Protein AF-A0A2A5M5K2-F1 (afdb_monomer_lite)

Secondary structure (DSSP, 8-state):
-EEEEEEEEETTEEEEEEEEEEETTEEEEEEE-SS-EEEEEEEEEHHHHHHHTT----EEEEEEEEEEEEE--TTS-EEEEEEEEEEEE-HHHHHHHHTS-PPTT-EEEEEEEEEEETTEEEEEEEEEESS-EEEEEEEEEETTTTEEEEEEEEEES-GGGGHHHHTS-----EEEEEEEEEESEEEEEEEEEEETTEEEEEEEETTEEEEEEES----

Radius of gyration: 21.0 Å; chains: 1; bounding box: 51×25×60 Å

pLDDT: mean 95.44, std 4.69, range [63.09, 98.75]

Sequence (219 aa):
ADLTAKAHIIGTQIQNLNANANLADGVIKADSNGKKLDLNIDKLDLSKLFVIAGMPNYASGIVNAKVNLDNIDFNNLNGKANLEAKGILNAATLSKILNKNFPNNTSYDLNTKINFKNNIAQFDSVLNSSLADLTKLQGSFDISKMLLNSDFNLKINDFSKLGFLLDRKLKGKAEFNGKVGFDKSLNFVVNSPNLFEGKLQSTLKNNLLLADLNGVDLS

Structure (mmCIF, N/CA/C/O backbone):
data_AF-A0A2A5M5K2-F1
#
_entry.id   AF-A0A2A5M5K2-F1
#
loop_
_atom_site.group_PDB
_atom_site.id
_atom_site.type_symbol
_atom_site.label_atom_id
_atom_site.label_alt_id
_atom_site.label_comp_id
_atom_site.label_asym_id
_atom_site.label_entity_id
_atom_site.label_seq_id
_atom_site.pdbx_PDB_ins_code
_atom_site.Cartn_x
_atom_site.Cartn_y
_atom_site.Cartn_z
_atom_site.occupancy
_atom_site.B_iso_or_equiv
_atom_site.auth_seq_id
_atom_site.auth_comp_id
_atom_site.auth_asym_id
_atom_site.auth_atom_id
_atom_site.pdbx_PDB_model_num
ATOM 1 N N . ALA A 1 1 ? 1.642 -5.741 25.445 1.00 73.75 1 ALA A N 1
ATOM 2 C CA . ALA A 1 1 ? 0.553 -5.012 24.775 1.00 73.75 1 ALA A CA 1
ATOM 3 C C . ALA A 1 1 ? -0.457 -4.704 25.852 1.00 73.75 1 ALA A C 1
ATOM 5 O O . ALA A 1 1 ? -0.867 -5.634 26.538 1.00 73.75 1 ALA A O 1
ATOM 6 N N . ASP A 1 2 ? -0.793 -3.432 26.020 1.00 87.62 2 ASP A N 1
ATOM 7 C CA . ASP A 1 2 ? -1.715 -2.994 27.066 1.00 87.62 2 ASP A CA 1
ATOM 8 C C . ASP A 1 2 ? -3.011 -2.573 26.391 1.00 87.62 2 ASP A C 1
ATOM 10 O O . ASP A 1 2 ? -2.978 -1.803 25.434 1.00 87.62 2 ASP A O 1
ATOM 14 N N . LEU A 1 3 ? -4.141 -3.099 26.855 1.00 92.31 3 LEU A N 1
ATOM 15 C CA . LEU A 1 3 ? -5.460 -2.804 26.310 1.00 92.31 3 LEU A CA 1
ATOM 16 C C . LEU A 1 3 ? -6.379 -2.376 27.446 1.00 92.31 3 LEU A C 1
ATOM 18 O O . LEU A 1 3 ? -6.542 -3.085 28.436 1.00 92.31 3 LEU A O 1
ATOM 22 N N . THR A 1 4 ? -7.028 -1.236 27.263 1.00 93.88 4 THR A N 1
ATOM 23 C CA . THR A 1 4 ? -8.128 -0.781 28.108 1.00 93.88 4 THR A CA 1
ATOM 24 C C . THR A 1 4 ? -9.340 -0.553 27.223 1.00 93.88 4 THR A C 1
ATOM 26 O O . THR A 1 4 ? -9.236 0.073 26.171 1.00 93.88 4 THR A O 1
ATOM 29 N N . ALA A 1 5 ? -10.491 -1.086 27.619 1.00 94.56 5 ALA A N 1
ATOM 30 C CA . ALA A 1 5 ? -11.727 -0.910 26.875 1.00 94.56 5 ALA A CA 1
ATOM 31 C C . ALA A 1 5 ? -12.908 -0.808 27.837 1.00 94.56 5 ALA A C 1
ATOM 33 O O . ALA A 1 5 ? -13.008 -1.561 28.806 1.00 94.56 5 ALA A O 1
ATOM 34 N N . LYS A 1 6 ? -13.811 0.127 27.556 1.00 94.88 6 LYS A N 1
ATOM 35 C CA . LYS A 1 6 ? -15.114 0.256 28.201 1.00 94.88 6 LYS A CA 1
ATOM 36 C C . LYS A 1 6 ? -16.168 0.266 27.109 1.00 94.88 6 LYS A C 1
ATOM 38 O O . LYS A 1 6 ? -16.111 1.096 26.206 1.00 94.88 6 LYS A O 1
ATOM 43 N N . ALA A 1 7 ? -17.123 -0.649 27.204 1.00 93.88 7 ALA A N 1
ATOM 44 C CA . ALA A 1 7 ? -18.231 -0.738 26.270 1.00 93.88 7 ALA A CA 1
ATOM 45 C C . ALA A 1 7 ? -19.555 -0.769 27.033 1.00 93.88 7 ALA A C 1
ATOM 47 O O . ALA A 1 7 ? -19.671 -1.422 28.070 1.00 93.88 7 ALA A O 1
ATOM 48 N N . HIS A 1 8 ? -20.554 -0.072 26.501 1.00 94.31 8 HIS A N 1
ATOM 49 C CA . HIS A 1 8 ? -21.942 -0.200 26.920 1.00 94.31 8 HIS A CA 1
ATOM 50 C C . HIS A 1 8 ? -22.724 -0.839 25.776 1.00 94.31 8 HIS A C 1
ATOM 52 O O . HIS A 1 8 ? -22.722 -0.315 24.663 1.00 94.31 8 HIS A O 1
ATOM 58 N N . ILE A 1 9 ? -23.352 -1.984 26.038 1.00 91.31 9 ILE A N 1
ATOM 59 C CA . ILE A 1 9 ? -24.011 -2.816 25.027 1.00 91.31 9 ILE A CA 1
ATOM 60 C C . ILE A 1 9 ? -25.434 -3.106 25.503 1.00 91.31 9 ILE A C 1
ATOM 62 O O . ILE A 1 9 ? -25.633 -3.492 26.654 1.00 91.31 9 ILE A O 1
ATOM 66 N N . ILE A 1 10 ? -26.413 -2.925 24.616 1.00 90.88 10 ILE A N 1
ATOM 67 C CA . ILE A 1 10 ? -27.816 -3.287 24.854 1.00 90.88 10 ILE A CA 1
ATOM 68 C C . ILE A 1 10 ? -28.244 -4.242 23.741 1.00 90.88 10 ILE A C 1
ATOM 70 O O . ILE A 1 10 ? -28.222 -3.885 22.561 1.00 90.88 10 ILE A O 1
ATOM 74 N N . GLY A 1 11 ? -28.620 -5.469 24.109 1.00 89.94 11 GLY A N 1
ATOM 75 C CA . GLY A 1 11 ? -28.875 -6.534 23.138 1.00 89.94 11 GLY A CA 1
ATOM 76 C C . GLY A 1 11 ? -27.627 -6.813 22.296 1.00 89.94 11 GLY A C 1
ATOM 77 O O . GLY A 1 11 ? -26.576 -7.140 22.840 1.00 89.94 11 GLY A O 1
ATOM 78 N N . THR A 1 12 ? -27.735 -6.651 20.975 1.00 81.81 12 THR A N 1
ATOM 79 C CA . THR A 1 12 ? -26.620 -6.808 20.022 1.00 81.81 12 THR A CA 1
ATOM 80 C C . THR A 1 12 ? -25.996 -5.479 19.581 1.00 81.81 12 THR A C 1
ATOM 82 O O . THR A 1 12 ? -25.132 -5.472 18.707 1.00 81.81 12 THR A O 1
ATOM 85 N N . GLN A 1 13 ? -26.439 -4.349 20.141 1.00 84.75 13 GLN A N 1
ATOM 86 C CA . GLN A 1 13 ? -26.037 -3.010 19.708 1.00 84.75 13 GLN A CA 1
ATOM 87 C C . GLN A 1 13 ? -25.041 -2.393 20.691 1.00 84.75 13 GLN A C 1
ATOM 89 O O . GLN A 1 13 ? -25.321 -2.283 21.890 1.00 84.75 13 GLN A O 1
ATOM 94 N N . ILE A 1 14 ? -23.898 -1.938 20.175 1.00 87.62 14 ILE A N 1
ATOM 95 C CA . ILE A 1 14 ? -22.962 -1.098 20.927 1.00 87.62 14 ILE A CA 1
ATOM 96 C C . ILE A 1 14 ? -23.613 0.273 21.079 1.00 87.62 14 ILE A C 1
ATOM 98 O O . ILE A 1 14 ? -23.924 0.922 20.091 1.00 87.62 14 ILE A O 1
ATOM 102 N N . GLN A 1 15 ? -23.822 0.710 22.314 1.00 92.94 15 GLN A N 1
ATOM 103 C CA . GLN A 1 15 ? -24.298 2.058 22.615 1.00 92.94 15 GLN A CA 1
ATOM 104 C C . GLN A 1 15 ? -23.130 3.023 22.755 1.00 92.94 15 GLN A C 1
ATOM 106 O O . GLN A 1 15 ? -23.205 4.147 22.285 1.00 92.94 15 GLN A O 1
ATOM 111 N N . ASN A 1 16 ? -22.049 2.583 23.403 1.00 93.81 16 ASN A N 1
ATOM 112 C CA . ASN A 1 16 ? -20.810 3.343 23.509 1.00 93.81 16 ASN A CA 1
ATOM 113 C C . ASN A 1 16 ? -19.607 2.398 23.558 1.00 93.81 16 ASN A C 1
ATOM 115 O O . ASN A 1 16 ? -19.694 1.311 24.133 1.00 93.81 16 ASN A O 1
ATOM 119 N N . LEU A 1 17 ? -18.479 2.844 23.016 1.00 96.00 17 LEU A N 1
ATOM 120 C CA . LEU A 1 17 ? -17.174 2.202 23.117 1.00 96.00 17 LEU A CA 1
ATOM 121 C C . LEU A 1 17 ? -16.116 3.284 23.329 1.00 96.00 17 LEU A C 1
ATOM 123 O O . LEU A 1 17 ? -16.078 4.247 22.576 1.00 96.00 17 LEU A O 1
ATOM 127 N N . ASN A 1 18 ? -15.244 3.085 24.310 1.00 97.31 18 ASN A N 1
ATOM 128 C CA . ASN A 1 18 ? -13.970 3.781 24.433 1.00 97.31 18 ASN A CA 1
ATOM 129 C C . ASN A 1 18 ? -12.892 2.713 24.621 1.00 97.31 18 ASN A C 1
ATOM 131 O O . ASN A 1 18 ? -12.939 1.953 25.592 1.00 97.31 18 ASN A O 1
ATOM 135 N N . ALA A 1 19 ? -11.959 2.620 23.683 1.00 97.31 19 ALA A N 1
ATOM 136 C CA . ALA A 1 19 ? -10.871 1.657 23.720 1.00 97.31 19 ALA A CA 1
ATOM 137 C C . ALA A 1 19 ? -9.534 2.343 23.446 1.00 97.31 19 ALA A C 1
ATOM 139 O O . ALA A 1 19 ? -9.412 3.142 22.523 1.00 97.31 19 ALA A O 1
ATOM 140 N N . ASN A 1 20 ? -8.522 1.999 24.238 1.00 97.12 20 ASN A N 1
ATOM 141 C CA . ASN A 1 20 ? -7.144 2.431 24.055 1.00 97.12 20 ASN A CA 1
ATOM 142 C C . ASN A 1 20 ? -6.233 1.207 24.129 1.00 97.12 20 ASN A C 1
ATOM 144 O O . ASN A 1 20 ? -6.300 0.446 25.097 1.00 97.12 20 ASN A O 1
ATOM 148 N N . ALA A 1 21 ? -5.371 1.035 23.133 1.00 96.75 21 ALA A N 1
ATOM 149 C CA . ALA A 1 21 ? -4.417 -0.059 23.069 1.00 96.75 21 ALA A CA 1
ATOM 150 C C . ALA A 1 21 ? -3.012 0.450 22.738 1.00 96.75 21 ALA A C 1
ATOM 152 O O . ALA A 1 21 ? -2.833 1.197 21.779 1.00 96.75 21 ALA A O 1
ATOM 153 N N . ASN A 1 22 ? -2.018 -0.016 23.490 1.00 96.19 22 ASN A N 1
ATOM 154 C CA . ASN A 1 22 ? -0.609 0.083 23.129 1.00 96.19 22 ASN A CA 1
ATOM 155 C C . ASN A 1 22 ? -0.223 -1.204 22.394 1.00 96.19 22 ASN A C 1
ATOM 157 O O . ASN A 1 22 ? -0.065 -2.267 23.011 1.00 96.19 22 ASN A O 1
ATOM 161 N N . LEU A 1 23 ? -0.109 -1.118 21.070 1.00 94.00 23 LEU A N 1
ATOM 162 C CA . LEU A 1 23 ? 0.130 -2.255 20.186 1.00 94.00 23 LEU A CA 1
ATOM 163 C C . LEU A 1 23 ? 1.178 -1.890 19.139 1.00 94.00 23 LEU A C 1
ATOM 165 O O . LEU A 1 23 ? 1.088 -0.833 18.523 1.00 94.00 23 LEU A O 1
ATOM 169 N N . ALA A 1 24 ? 2.139 -2.794 18.910 1.00 94.81 24 ALA A N 1
ATOM 170 C CA . ALA A 1 24 ? 3.213 -2.585 17.936 1.00 94.81 24 ALA A CA 1
ATOM 171 C C . ALA A 1 24 ? 3.924 -1.229 18.130 1.00 94.81 24 ALA A C 1
ATOM 173 O O . ALA A 1 24 ? 4.129 -0.494 17.175 1.00 94.81 24 ALA A O 1
ATOM 174 N N . ASP A 1 25 ? 4.240 -0.886 19.383 1.00 95.38 25 ASP A N 1
ATOM 175 C CA . ASP A 1 25 ? 4.828 0.398 19.817 1.00 95.38 25 ASP A CA 1
ATOM 176 C C . ASP A 1 25 ? 4.015 1.664 19.492 1.00 95.38 25 ASP A C 1
ATOM 178 O O . ASP A 1 25 ? 4.437 2.767 19.838 1.00 95.38 25 ASP A O 1
ATOM 182 N N . GLY A 1 26 ? 2.836 1.512 18.894 1.00 97.00 26 GLY A N 1
ATOM 183 C CA . GLY A 1 26 ? 1.897 2.590 18.632 1.00 97.00 26 GLY A CA 1
ATOM 184 C C . GLY A 1 26 ? 0.752 2.629 19.633 1.00 97.00 26 GLY A C 1
ATOM 185 O O . GLY A 1 26 ? 0.522 1.697 20.410 1.00 97.00 26 GLY A O 1
ATOM 186 N N . VAL A 1 27 ? -0.005 3.720 19.564 1.00 97.94 27 VAL A N 1
ATOM 187 C CA . VAL A 1 27 ? -1.227 3.934 20.340 1.00 97.94 27 VAL A CA 1
ATOM 188 C C . VAL A 1 27 ? -2.424 3.889 19.402 1.00 97.94 27 VAL A C 1
ATOM 190 O O . VAL A 1 27 ? -2.509 4.652 18.441 1.00 97.94 27 VAL A O 1
ATOM 193 N N . ILE A 1 28 ? -3.380 3.020 19.707 1.00 97.75 28 ILE A N 1
ATOM 194 C CA . ILE A 1 28 ? -4.658 2.906 19.008 1.00 97.75 28 ILE A CA 1
ATOM 195 C C . ILE A 1 28 ? -5.746 3.400 19.954 1.00 97.75 28 ILE A C 1
ATOM 197 O O . ILE A 1 28 ? -5.883 2.873 21.056 1.00 97.75 28 ILE A O 1
ATOM 201 N N . LYS A 1 29 ? -6.526 4.392 19.530 1.00 98.19 29 LYS A N 1
ATOM 202 C CA . LYS A 1 29 ? -7.679 4.919 20.269 1.00 98.19 29 LYS A CA 1
ATOM 203 C C . LYS A 1 29 ? -8.927 4.803 19.416 1.00 98.19 29 LYS A C 1
ATOM 205 O O . LYS A 1 29 ? -8.899 5.231 18.266 1.00 98.19 29 LYS A O 1
ATOM 210 N N . ALA A 1 30 ? -9.991 4.239 19.966 1.00 97.94 30 ALA A N 1
ATOM 211 C CA . ALA A 1 30 ? -11.273 4.100 19.296 1.00 97.94 30 ALA A CA 1
ATOM 212 C C . ALA A 1 30 ? -12.404 4.578 20.209 1.00 97.94 30 ALA A C 1
ATOM 214 O O . ALA A 1 30 ? -12.545 4.089 21.331 1.00 97.94 30 ALA A O 1
ATOM 215 N N . ASP A 1 31 ? -13.226 5.484 19.695 1.00 97.69 31 ASP A N 1
ATOM 216 C CA . ASP A 1 31 ? -14.376 6.063 20.376 1.00 97.69 31 ASP A CA 1
ATOM 217 C C . ASP A 1 31 ? -15.618 5.929 19.495 1.00 97.69 31 ASP A C 1
ATOM 219 O O . ASP A 1 31 ? -15.623 6.316 18.329 1.00 97.69 31 ASP A O 1
ATOM 223 N N . SER A 1 32 ? -16.691 5.363 20.039 1.00 96.38 32 SER A N 1
ATOM 224 C CA . SER A 1 32 ? -17.958 5.196 19.329 1.00 96.38 32 SER A CA 1
ATOM 225 C C . SER A 1 32 ? -19.138 5.457 20.248 1.00 96.38 32 SER A C 1
ATOM 227 O O . SER A 1 32 ? -19.114 5.102 21.422 1.00 96.38 32 SER A O 1
ATOM 229 N N . ASN A 1 33 ? -20.200 6.020 19.677 1.00 94.88 33 ASN A N 1
ATOM 230 C CA . ASN A 1 33 ? -21.514 6.172 20.307 1.00 94.88 33 ASN A CA 1
ATOM 231 C C . ASN A 1 33 ? -22.567 5.232 19.684 1.00 94.88 33 ASN A C 1
ATOM 233 O O . ASN A 1 33 ? -23.755 5.553 19.642 1.00 94.88 33 ASN A O 1
ATOM 237 N N . GLY A 1 34 ? -22.118 4.131 19.074 1.00 92.06 34 GLY A N 1
ATOM 238 C CA . GLY A 1 34 ? -22.983 3.160 18.403 1.00 92.06 34 GLY A CA 1
ATOM 239 C C . GLY A 1 34 ? -23.425 3.536 16.990 1.00 92.06 34 GLY A C 1
ATOM 240 O O . GLY A 1 34 ? -23.876 2.673 16.246 1.00 92.06 34 GLY A O 1
ATOM 241 N N . LYS A 1 35 ? -23.279 4.804 16.588 1.00 93.88 35 LYS A N 1
ATOM 242 C CA . LYS A 1 35 ? -23.564 5.271 15.218 1.00 93.88 35 LYS A CA 1
ATOM 243 C C . LYS A 1 35 ? -22.325 5.799 14.515 1.00 93.88 35 LYS A C 1
ATOM 245 O O . LYS A 1 35 ? -22.160 5.576 13.322 1.00 93.88 35 LYS A O 1
ATOM 250 N N . LYS A 1 36 ? -21.476 6.505 15.255 1.00 96.31 36 LYS A N 1
ATOM 251 C CA . LYS A 1 36 ? -20.222 7.092 14.784 1.00 96.31 36 LYS A CA 1
ATOM 252 C C . LYS A 1 36 ? -19.028 6.315 15.309 1.00 96.31 36 LYS A C 1
ATOM 254 O O . LYS A 1 36 ? -19.145 5.645 16.335 1.00 96.31 36 LYS A O 1
ATOM 259 N N . LEU A 1 37 ? -17.891 6.433 14.636 1.00 96.94 37 LEU A N 1
ATOM 260 C CA . LEU A 1 37 ? -16.617 5.892 15.104 1.00 96.94 37 LEU A CA 1
ATOM 261 C C . LEU A 1 37 ? -15.488 6.862 14.780 1.00 96.94 37 LEU A C 1
ATOM 263 O O . LEU A 1 37 ? -15.228 7.131 13.611 1.00 96.94 37 LEU A O 1
ATOM 267 N N . ASP A 1 38 ? -14.775 7.285 15.810 1.00 98.12 38 ASP A N 1
ATOM 268 C CA . ASP A 1 38 ? -13.487 7.946 15.688 1.00 98.12 38 ASP A CA 1
ATOM 269 C C . ASP A 1 38 ? -12.394 6.937 16.044 1.00 98.12 38 ASP A C 1
ATOM 271 O O . ASP A 1 38 ? -12.380 6.371 17.135 1.00 98.12 38 ASP A O 1
ATOM 275 N N . LEU A 1 39 ? -11.484 6.680 15.109 1.00 98.19 39 LEU A N 1
ATOM 276 C CA . LEU A 1 39 ? -10.329 5.805 15.294 1.00 98.19 39 LEU A CA 1
ATOM 277 C C . LEU A 1 39 ? -9.062 6.597 14.989 1.00 98.19 39 LEU A C 1
ATOM 279 O O . LEU A 1 39 ? -8.930 7.195 13.921 1.00 98.19 39 LEU A O 1
ATOM 283 N N . ASN A 1 40 ? -8.109 6.562 15.910 1.00 98.62 40 ASN A N 1
ATOM 284 C CA . ASN A 1 40 ? -6.798 7.167 15.755 1.00 98.62 40 ASN A CA 1
ATOM 285 C C . ASN A 1 40 ? -5.711 6.129 16.031 1.00 98.62 40 ASN A C 1
ATOM 287 O O . ASN A 1 40 ? -5.651 5.566 17.121 1.00 98.62 40 ASN A O 1
ATOM 291 N N . ILE A 1 41 ? -4.838 5.918 15.055 1.00 98.31 41 ILE A N 1
ATOM 292 C CA . ILE A 1 41 ? -3.625 5.113 15.158 1.00 98.31 41 ILE A CA 1
ATOM 293 C C . ILE A 1 41 ? -2.453 6.085 15.076 1.00 98.31 41 ILE A C 1
ATOM 295 O O . ILE A 1 41 ? -2.289 6.759 14.060 1.00 98.31 41 ILE A O 1
ATOM 299 N N . ASP A 1 42 ? -1.666 6.161 16.144 1.00 98.31 42 ASP A N 1
ATOM 300 C CA . ASP A 1 42 ? -0.482 7.012 16.240 1.00 98.31 42 ASP A CA 1
ATOM 301 C C . ASP A 1 42 ? 0.766 6.146 16.421 1.00 98.31 42 ASP A C 1
ATOM 303 O O . ASP A 1 42 ? 0.856 5.342 17.351 1.00 98.31 42 ASP A O 1
ATOM 307 N N . LYS A 1 43 ? 1.729 6.332 15.520 1.00 97.81 43 LYS A N 1
ATOM 308 C CA . LYS A 1 43 ? 3.076 5.754 15.540 1.00 97.81 43 LYS A CA 1
ATOM 309 C C . LYS A 1 43 ? 3.156 4.229 15.619 1.00 97.81 43 LYS A C 1
ATOM 311 O O . LYS A 1 43 ? 4.008 3.684 16.313 1.00 97.81 43 LYS A O 1
ATOM 316 N N . LEU A 1 44 ? 2.300 3.528 14.888 1.00 97.69 44 LEU A N 1
ATOM 317 C CA . LEU A 1 44 ? 2.325 2.069 14.860 1.00 97.69 44 LEU A CA 1
ATOM 318 C C . LEU A 1 44 ? 3.516 1.554 14.031 1.00 97.69 44 LEU A C 1
ATOM 320 O O . LEU A 1 44 ? 3.687 1.956 12.880 1.00 97.69 44 LEU A O 1
ATOM 324 N N . ASP A 1 45 ? 4.337 0.665 14.599 1.00 98.00 45 ASP A N 1
ATOM 325 C CA . ASP A 1 45 ? 5.475 0.034 13.914 1.00 98.00 45 ASP A CA 1
ATOM 326 C C . ASP A 1 45 ? 4.985 -1.074 12.974 1.00 98.00 45 ASP A C 1
ATOM 328 O O . ASP A 1 45 ? 4.516 -2.138 13.399 1.00 98.00 45 ASP A O 1
ATOM 332 N N . LEU A 1 46 ? 5.127 -0.835 11.671 1.00 97.56 46 LEU A N 1
ATOM 333 C CA . LEU A 1 46 ? 4.685 -1.756 10.626 1.00 97.56 46 LEU A CA 1
ATOM 334 C C . LEU A 1 46 ? 5.384 -3.123 10.705 1.00 97.56 46 LEU A C 1
ATOM 336 O O . LEU A 1 46 ? 4.765 -4.155 10.443 1.00 97.56 46 LEU A O 1
ATOM 340 N N . SER A 1 47 ? 6.649 -3.154 11.122 1.00 97.00 47 SER A N 1
ATOM 341 C CA . SER A 1 47 ? 7.420 -4.395 11.264 1.00 97.00 47 SER A CA 1
ATOM 342 C C . SER A 1 47 ? 6.790 -5.295 12.321 1.00 97.00 47 SER A C 1
ATOM 344 O O . SER A 1 47 ? 6.648 -6.502 12.123 1.00 97.00 47 SER A O 1
ATOM 346 N N . LYS A 1 48 ? 6.388 -4.699 13.450 1.00 96.44 48 LYS A N 1
ATOM 347 C CA . LYS A 1 48 ? 5.715 -5.401 14.549 1.00 96.44 48 LYS A CA 1
ATOM 348 C C . LYS A 1 48 ? 4.297 -5.805 14.165 1.00 96.44 48 LYS A C 1
ATOM 350 O O . LYS A 1 48 ? 3.860 -6.886 14.555 1.00 96.44 48 LYS A O 1
ATOM 355 N N . LEU A 1 49 ? 3.607 -4.994 13.361 1.00 94.50 49 LEU A N 1
ATOM 356 C CA . LEU A 1 49 ? 2.292 -5.346 12.826 1.00 94.50 49 LEU A CA 1
ATOM 357 C C . LEU A 1 49 ? 2.340 -6.624 11.987 1.00 94.50 49 LEU A C 1
ATOM 359 O O . LEU A 1 49 ? 1.490 -7.491 12.172 1.00 94.50 49 LEU A O 1
ATOM 363 N N . PHE A 1 50 ? 3.348 -6.779 11.121 1.00 96.25 50 PHE A N 1
ATOM 364 C CA . PHE A 1 50 ? 3.519 -8.013 10.350 1.00 96.25 50 PHE A CA 1
ATOM 365 C C . PHE A 1 50 ? 3.718 -9.233 11.252 1.00 96.25 50 PHE A C 1
ATOM 367 O O . PHE A 1 50 ? 3.088 -10.262 11.019 1.00 96.25 50 PHE A O 1
ATOM 374 N N . VAL A 1 51 ? 4.514 -9.108 12.321 1.00 95.12 51 VAL A N 1
ATOM 375 C CA . VAL A 1 51 ? 4.702 -10.189 13.306 1.00 95.12 51 VAL A CA 1
ATOM 376 C C . VAL A 1 51 ? 3.377 -10.566 13.972 1.00 95.12 51 VAL A C 1
ATOM 378 O O . VAL A 1 51 ? 3.058 -11.748 14.061 1.00 95.12 51 VAL A O 1
ATOM 381 N N . ILE A 1 52 ? 2.581 -9.578 14.391 1.00 93.94 52 ILE A N 1
ATOM 382 C CA . ILE A 1 52 ? 1.261 -9.805 15.003 1.00 93.94 52 ILE A CA 1
ATOM 383 C C . ILE A 1 52 ? 0.303 -10.485 14.016 1.00 93.94 52 ILE A C 1
ATOM 385 O O . ILE A 1 52 ? -0.436 -11.385 14.403 1.00 93.94 52 ILE A O 1
ATOM 389 N N . ALA A 1 53 ? 0.331 -10.081 12.745 1.00 95.12 53 ALA A N 1
ATOM 390 C CA . ALA A 1 53 ? -0.501 -10.653 11.691 1.00 95.12 53 ALA A CA 1
ATOM 391 C C . ALA A 1 53 ? -0.021 -12.035 11.203 1.00 95.12 53 ALA A C 1
ATOM 393 O O . ALA A 1 53 ? -0.667 -12.631 10.344 1.00 95.12 53 ALA A O 1
ATOM 394 N N . GLY A 1 54 ? 1.116 -12.541 11.701 1.00 96.00 54 GLY A N 1
ATOM 395 C CA . GLY A 1 54 ? 1.722 -13.783 11.213 1.00 96.00 54 GLY A CA 1
ATOM 396 C C . GLY A 1 54 ? 2.212 -13.687 9.764 1.00 96.00 54 GLY A C 1
ATOM 397 O O . GLY A 1 54 ? 2.289 -14.695 9.064 1.00 96.00 54 GLY A O 1
ATOM 398 N N . MET A 1 55 ? 2.515 -12.477 9.294 1.00 94.94 55 MET A N 1
ATOM 399 C CA . MET A 1 55 ? 2.943 -12.198 7.927 1.00 94.94 55 MET A CA 1
ATOM 400 C C . MET A 1 55 ? 4.467 -12.038 7.855 1.00 94.94 55 MET A C 1
ATOM 402 O O . MET A 1 55 ? 5.090 -11.559 8.808 1.00 94.94 55 MET A O 1
ATOM 406 N N . PRO A 1 56 ? 5.100 -12.381 6.717 1.00 95.75 56 PRO A N 1
ATOM 407 C CA . PRO A 1 56 ? 6.477 -11.987 6.461 1.00 95.75 56 PRO A CA 1
ATOM 408 C C . PRO A 1 56 ? 6.645 -10.475 6.617 1.00 95.75 56 PRO A C 1
ATOM 410 O O . PRO A 1 56 ? 5.802 -9.693 6.184 1.00 95.75 56 PRO A O 1
ATOM 413 N N . ASN A 1 57 ? 7.759 -10.053 7.209 1.00 96.38 57 ASN A N 1
ATOM 414 C CA . ASN A 1 57 ? 8.070 -8.635 7.322 1.00 96.38 57 ASN A CA 1
ATOM 415 C C . ASN A 1 57 ? 8.455 -8.090 5.937 1.00 96.38 57 ASN A C 1
ATOM 417 O O . ASN A 1 57 ? 9.598 -8.258 5.506 1.00 96.38 57 ASN A O 1
ATOM 421 N N . TYR A 1 58 ? 7.497 -7.479 5.236 1.00 96.69 58 TYR A N 1
ATOM 422 C CA . TYR A 1 58 ? 7.695 -6.893 3.905 1.00 96.69 58 TYR A CA 1
ATOM 423 C C . TYR A 1 58 ? 8.321 -5.499 3.952 1.00 96.69 58 TYR A C 1
ATOM 425 O O . TYR A 1 58 ? 8.965 -5.079 2.991 1.00 96.69 58 TYR A O 1
ATOM 433 N N . ALA A 1 59 ? 8.127 -4.779 5.052 1.00 97.69 59 ALA A N 1
ATOM 434 C CA . ALA A 1 59 ? 8.555 -3.403 5.226 1.00 97.69 59 ALA A CA 1
ATOM 435 C C . ALA A 1 59 ? 8.616 -3.044 6.714 1.00 97.69 59 ALA A C 1
ATOM 437 O O . ALA A 1 59 ? 7.831 -3.536 7.521 1.00 97.69 59 ALA A O 1
ATOM 438 N N . SER A 1 60 ? 9.519 -2.138 7.058 1.00 98.00 60 SER A N 1
ATOM 439 C CA . SER A 1 60 ? 9.534 -1.450 8.343 1.00 98.00 60 SER A CA 1
ATOM 440 C C . SER A 1 60 ? 9.094 -0.009 8.158 1.00 98.00 60 SER A C 1
ATOM 442 O O . SER A 1 60 ? 9.217 0.543 7.065 1.00 98.00 60 SER A O 1
ATOM 444 N N . GLY A 1 61 ? 8.600 0.617 9.221 1.00 98.06 61 GLY A N 1
ATOM 445 C CA . GLY A 1 61 ? 8.170 2.005 9.158 1.00 98.06 61 GLY A CA 1
ATOM 446 C C . GLY A 1 61 ? 7.142 2.360 10.213 1.00 98.06 61 GLY A C 1
ATOM 447 O O . GLY A 1 61 ? 6.720 1.519 11.004 1.00 98.06 61 GLY A O 1
ATOM 448 N N . ILE A 1 62 ? 6.740 3.623 10.185 1.00 98.56 62 ILE A N 1
ATOM 449 C CA . ILE A 1 62 ? 5.713 4.175 11.059 1.00 98.56 62 ILE A CA 1
ATOM 450 C C . ILE A 1 62 ? 4.424 4.323 10.257 1.00 98.56 62 ILE A C 1
ATOM 452 O O . ILE A 1 62 ? 4.450 4.853 9.144 1.00 98.56 62 ILE A O 1
ATOM 456 N N . VAL A 1 63 ? 3.313 3.875 10.837 1.00 98.38 63 VAL A N 1
ATOM 457 C CA . VAL A 1 63 ? 1.958 4.026 10.303 1.00 98.38 63 VAL A CA 1
ATOM 458 C C . VAL A 1 63 ? 1.144 4.924 11.226 1.00 98.38 63 VAL A C 1
ATOM 460 O O . VAL A 1 63 ? 1.055 4.676 12.430 1.00 98.38 63 VAL A O 1
ATOM 463 N N . ASN A 1 64 ? 0.510 5.935 10.640 1.00 98.69 64 ASN A N 1
ATOM 464 C CA . ASN A 1 64 ? -0.505 6.755 11.286 1.00 98.69 64 ASN A CA 1
ATOM 465 C C . ASN A 1 64 ? -1.810 6.635 10.504 1.00 98.69 64 ASN A C 1
ATOM 467 O O . ASN A 1 64 ? -1.809 6.613 9.273 1.00 98.69 64 ASN A O 1
ATOM 471 N N . ALA A 1 65 ? -2.935 6.585 11.203 1.00 98.56 65 ALA A N 1
ATOM 472 C CA . ALA A 1 65 ? -4.238 6.600 10.559 1.00 98.56 65 ALA A CA 1
ATOM 473 C C . ALA A 1 65 ? -5.250 7.354 11.408 1.00 98.56 65 ALA A C 1
ATOM 475 O O . ALA A 1 65 ? -5.259 7.248 12.633 1.00 98.56 65 ALA A O 1
ATOM 476 N N . LYS A 1 66 ? -6.150 8.075 10.748 1.00 98.69 66 LYS A N 1
ATOM 477 C CA . LYS A 1 66 ? -7.293 8.707 11.399 1.00 98.69 66 LYS A CA 1
ATOM 478 C C . LYS A 1 66 ? -8.546 8.405 10.605 1.00 98.69 66 LYS A C 1
ATOM 480 O O . LYS A 1 66 ? -8.614 8.749 9.430 1.00 98.69 66 LYS A O 1
ATOM 485 N N . VAL A 1 67 ? -9.540 7.808 11.244 1.00 98.31 67 VAL A N 1
ATOM 486 C CA . VAL A 1 67 ? -10.849 7.499 10.665 1.00 98.31 67 VAL A CA 1
ATOM 487 C C . VAL A 1 67 ? -11.912 8.204 11.494 1.00 98.31 67 VAL A C 1
ATOM 489 O O . VAL A 1 67 ? -11.855 8.168 12.716 1.00 98.31 67 VAL A O 1
ATOM 492 N N . ASN A 1 68 ? -12.857 8.858 10.829 1.00 98.25 68 ASN A N 1
ATOM 493 C CA . ASN A 1 68 ? -14.008 9.510 11.450 1.00 98.25 68 ASN A CA 1
ATOM 494 C C . ASN A 1 68 ? -15.221 9.075 10.622 1.00 98.25 68 ASN A C 1
ATOM 496 O O . ASN A 1 68 ? -15.412 9.544 9.496 1.00 98.25 68 ASN A O 1
ATOM 500 N N . LEU A 1 69 ? -15.977 8.107 11.127 1.00 97.38 69 LEU A N 1
ATOM 501 C CA . LEU A 1 69 ? -17.194 7.598 10.508 1.00 97.38 69 LEU A CA 1
ATOM 502 C C . LEU A 1 69 ? -18.399 8.302 11.119 1.00 97.38 69 LEU A C 1
ATOM 504 O O . LEU A 1 69 ? -18.621 8.238 12.325 1.00 97.38 69 LEU A O 1
ATOM 508 N N . ASP A 1 70 ? -19.199 8.939 10.271 1.00 95.88 70 ASP A N 1
ATOM 509 C CA . ASP A 1 70 ? -20.471 9.553 10.654 1.00 95.88 70 ASP A CA 1
ATOM 510 C C . ASP A 1 70 ? -21.608 8.532 10.742 1.00 95.88 70 ASP A C 1
ATOM 512 O O . ASP A 1 70 ? -22.610 8.778 11.417 1.00 95.88 70 ASP A O 1
ATOM 516 N N . ASN A 1 71 ? -21.451 7.400 10.056 1.00 92.56 71 ASN A N 1
ATOM 517 C CA . ASN A 1 71 ? -22.338 6.252 10.137 1.00 92.56 71 ASN A CA 1
ATOM 518 C C . ASN A 1 71 ? -21.526 4.965 9.947 1.00 92.56 71 ASN A C 1
ATOM 520 O O . ASN A 1 71 ? -20.878 4.820 8.912 1.00 92.56 71 ASN A O 1
ATOM 524 N N . ILE A 1 72 ? -21.577 4.056 10.924 1.00 89.94 72 ILE A N 1
ATOM 525 C CA . ILE A 1 72 ? -20.902 2.746 10.910 1.00 89.94 72 ILE A CA 1
ATOM 526 C C . ILE A 1 72 ? -21.771 1.603 10.365 1.00 89.94 72 ILE A C 1
ATOM 528 O O . ILE A 1 72 ? -21.306 0.467 10.305 1.00 89.94 72 ILE A O 1
ATOM 532 N N . ASP A 1 73 ? -23.023 1.874 9.984 1.00 89.50 73 ASP A N 1
ATOM 533 C CA . ASP A 1 73 ? -23.865 0.896 9.293 1.00 89.50 73 ASP A CA 1
ATOM 534 C C . ASP A 1 73 ? -23.202 0.497 7.970 1.00 89.50 73 ASP A C 1
ATOM 536 O O . ASP A 1 73 ? -23.052 1.322 7.073 1.00 89.50 73 ASP A O 1
ATOM 540 N N . PHE A 1 74 ? -22.831 -0.775 7.832 1.00 78.50 74 PHE A N 1
ATOM 541 C CA . PHE A 1 74 ? -22.183 -1.310 6.632 1.00 78.50 74 PHE A CA 1
ATOM 542 C C . PHE A 1 74 ? -23.049 -1.234 5.366 1.00 78.50 74 PHE A C 1
ATOM 544 O O . PHE A 1 74 ? -22.518 -1.408 4.272 1.00 78.50 74 PHE A O 1
ATOM 551 N N . ASN A 1 75 ? -24.356 -0.973 5.493 1.00 86.31 75 ASN A N 1
ATOM 552 C CA . ASN A 1 75 ? -25.240 -0.699 4.359 1.00 86.31 75 ASN A CA 1
ATOM 553 C C . ASN A 1 75 ? -25.296 0.788 3.987 1.00 86.31 75 ASN A C 1
ATOM 555 O O . ASN A 1 75 ? -25.771 1.117 2.899 1.00 86.31 75 ASN A O 1
ATOM 559 N N . ASN A 1 76 ? -24.823 1.682 4.853 1.00 90.38 76 ASN A N 1
ATOM 560 C CA . ASN A 1 76 ? -24.808 3.121 4.622 1.00 90.38 76 ASN A CA 1
ATOM 561 C C . ASN A 1 76 ? -23.583 3.788 5.277 1.00 90.38 76 ASN A C 1
ATOM 563 O O . ASN A 1 76 ? -23.699 4.787 5.997 1.00 90.38 76 ASN A O 1
ATOM 567 N N . LEU A 1 77 ? -22.405 3.216 5.032 1.00 93.56 77 LEU A N 1
ATOM 568 C CA . LEU A 1 77 ? -21.141 3.643 5.614 1.00 93.56 77 LEU A CA 1
ATOM 569 C C . LEU A 1 77 ? -20.785 5.027 5.073 1.00 93.56 77 LEU A C 1
ATOM 571 O O . LEU A 1 77 ? -20.700 5.227 3.856 1.00 93.56 77 LEU A O 1
ATOM 575 N N . ASN A 1 78 ? -20.572 5.977 5.980 1.00 96.88 78 ASN A N 1
ATOM 576 C CA . ASN A 1 78 ? -20.249 7.360 5.647 1.00 96.88 78 ASN A CA 1
ATOM 577 C C . ASN A 1 78 ? -19.156 7.894 6.573 1.00 96.88 78 ASN A C 1
ATOM 579 O O . ASN A 1 78 ? -19.152 7.598 7.768 1.00 96.88 78 ASN A O 1
ATOM 583 N N . GLY A 1 79 ? -18.250 8.709 6.037 1.00 97.75 79 GLY A N 1
ATOM 584 C CA . GLY A 1 79 ? -17.173 9.313 6.818 1.00 97.75 79 GLY A CA 1
ATOM 585 C C . GLY A 1 79 ? -15.898 9.534 6.023 1.00 97.75 79 GLY A C 1
ATOM 586 O O . GLY A 1 79 ? -15.895 9.515 4.795 1.00 97.75 79 GLY A O 1
ATOM 587 N N . LYS A 1 80 ? -14.790 9.743 6.730 1.00 98.44 80 LYS A N 1
ATOM 588 C CA . LYS A 1 80 ? -13.478 10.019 6.136 1.00 98.44 80 LYS A CA 1
ATOM 589 C C . LYS A 1 80 ? -12.381 9.245 6.845 1.00 98.44 80 LYS A C 1
ATOM 591 O O . LYS A 1 80 ? -12.425 9.082 8.062 1.00 98.44 80 LYS A O 1
ATOM 596 N N . ALA A 1 81 ? -11.366 8.837 6.097 1.00 98.44 81 ALA A N 1
ATOM 597 C CA . ALA A 1 81 ? -10.138 8.282 6.638 1.00 98.44 81 ALA A CA 1
ATOM 598 C C . ALA A 1 81 ? -8.913 8.908 5.976 1.00 98.44 81 ALA A C 1
ATOM 600 O O . ALA A 1 81 ? -8.939 9.227 4.792 1.00 98.44 81 ALA A O 1
ATOM 601 N N . ASN A 1 82 ? -7.833 9.032 6.736 1.00 98.56 82 ASN A N 1
ATOM 602 C CA . ASN A 1 82 ? -6.499 9.302 6.225 1.00 98.56 82 ASN A CA 1
ATOM 603 C C . ASN A 1 82 ? -5.553 8.219 6.746 1.00 98.56 82 ASN A C 1
ATOM 605 O O . ASN A 1 82 ? -5.683 7.790 7.895 1.00 98.56 82 ASN A O 1
ATOM 609 N N . LEU A 1 83 ? -4.616 7.801 5.906 1.00 98.50 83 LEU A N 1
ATOM 610 C CA . LEU A 1 83 ? -3.570 6.836 6.214 1.00 98.50 83 LEU A CA 1
ATOM 611 C C . LEU A 1 83 ? -2.241 7.397 5.720 1.00 98.50 83 LEU A C 1
ATOM 613 O O . LEU A 1 83 ? -2.130 7.821 4.571 1.00 98.50 83 LEU A O 1
ATOM 617 N N . GLU A 1 84 ? -1.239 7.343 6.579 1.00 98.69 84 GLU A N 1
ATOM 618 C CA . GLU A 1 84 ? 0.132 7.714 6.267 1.00 98.69 84 GLU A CA 1
ATOM 619 C C . GLU A 1 84 ? 1.043 6.568 6.697 1.00 98.69 84 GLU A C 1
ATOM 621 O O . GLU A 1 84 ? 0.910 6.038 7.802 1.00 98.69 84 GLU A O 1
ATOM 626 N N . ALA A 1 85 ? 1.968 6.166 5.832 1.00 98.50 85 ALA A N 1
ATOM 627 C CA . ALA A 1 85 ? 2.951 5.146 6.161 1.00 98.50 85 ALA A CA 1
ATOM 628 C C . ALA A 1 85 ? 4.298 5.486 5.534 1.00 98.50 85 ALA A C 1
ATOM 630 O O . ALA A 1 85 ? 4.398 5.664 4.322 1.00 98.50 85 ALA A O 1
ATOM 631 N N . LYS A 1 86 ? 5.352 5.523 6.347 1.00 98.69 86 LYS A N 1
ATOM 632 C CA . LYS A 1 86 ? 6.696 5.879 5.888 1.00 98.69 86 LYS A CA 1
ATOM 633 C C . LYS A 1 86 ? 7.737 4.938 6.453 1.00 98.69 86 LYS A C 1
ATOM 635 O O . LYS A 1 86 ? 7.751 4.681 7.658 1.00 98.69 86 LYS A O 1
ATOM 640 N N . GLY A 1 87 ? 8.642 4.472 5.600 1.00 98.56 87 GLY A N 1
ATOM 641 C CA . GLY A 1 87 ? 9.691 3.566 6.037 1.00 98.56 87 GLY A CA 1
ATOM 642 C C . GLY A 1 87 ? 10.520 2.971 4.909 1.00 98.56 87 GLY A C 1
ATOM 643 O O . GLY A 1 87 ? 10.802 3.641 3.914 1.00 98.56 87 GLY A O 1
ATOM 644 N N . ILE A 1 88 ? 10.963 1.728 5.101 1.00 98.56 88 ILE A N 1
ATOM 645 C CA . ILE A 1 88 ? 11.895 1.019 4.219 1.00 98.56 88 ILE A CA 1
ATOM 646 C C . ILE A 1 88 ? 11.354 -0.379 3.916 1.00 98.56 88 ILE A C 1
ATOM 648 O O . ILE A 1 88 ? 10.882 -1.093 4.797 1.00 98.56 88 ILE A O 1
ATOM 652 N N . LEU A 1 89 ? 11.451 -0.794 2.659 1.00 98.25 89 LEU A N 1
ATOM 653 C CA . LEU A 1 89 ? 11.109 -2.144 2.233 1.00 98.25 89 LEU A CA 1
ATOM 654 C C . LEU A 1 89 ? 12.161 -3.161 2.701 1.00 98.25 89 LEU A C 1
ATOM 656 O O . LEU A 1 89 ? 13.367 -2.914 2.652 1.00 98.25 89 LEU A O 1
ATOM 660 N N . ASN A 1 90 ? 11.709 -4.340 3.123 1.00 98.00 90 ASN A N 1
ATOM 661 C CA . ASN A 1 90 ? 12.585 -5.397 3.608 1.00 98.00 90 ASN A CA 1
ATOM 662 C C . ASN A 1 90 ? 13.218 -6.155 2.434 1.00 98.00 90 ASN A C 1
ATOM 664 O O . ASN A 1 90 ? 12.622 -7.071 1.861 1.00 98.00 90 ASN A O 1
ATOM 668 N N . ALA A 1 91 ? 14.455 -5.793 2.104 1.00 98.00 91 ALA A N 1
ATOM 669 C CA . ALA A 1 91 ? 15.176 -6.377 0.982 1.00 98.00 91 ALA A CA 1
ATOM 670 C C . ALA A 1 91 ? 15.361 -7.895 1.096 1.00 98.00 91 ALA A C 1
ATOM 672 O O . ALA A 1 91 ? 15.209 -8.592 0.097 1.00 98.00 91 ALA A O 1
ATOM 673 N N . ALA A 1 92 ? 15.632 -8.439 2.285 1.00 97.81 92 ALA A N 1
ATOM 674 C CA . ALA A 1 92 ? 15.827 -9.879 2.459 1.00 97.81 92 ALA A CA 1
ATOM 675 C C . ALA A 1 92 ? 14.534 -10.668 2.189 1.00 97.81 92 ALA A C 1
ATOM 677 O O . ALA A 1 92 ? 14.557 -11.675 1.478 1.00 97.81 92 ALA A O 1
ATOM 678 N N . THR A 1 93 ? 13.402 -10.198 2.720 1.00 97.50 93 THR A N 1
ATOM 679 C CA . THR A 1 93 ? 12.086 -10.806 2.481 1.00 97.50 93 THR A CA 1
ATOM 680 C C . THR A 1 93 ? 11.695 -10.698 1.009 1.00 97.50 93 THR A C 1
ATOM 682 O O . THR A 1 93 ? 11.329 -11.699 0.393 1.00 97.50 93 THR A O 1
ATOM 685 N N . LEU A 1 94 ? 11.821 -9.508 0.416 1.00 97.31 94 LEU A N 1
ATOM 686 C CA . LEU A 1 94 ? 11.438 -9.273 -0.977 1.00 97.31 94 LEU A CA 1
ATOM 687 C C . LEU A 1 94 ? 12.357 -9.991 -1.968 1.00 97.31 94 LEU A C 1
ATOM 689 O O . LEU A 1 94 ? 11.875 -10.468 -2.992 1.00 97.31 94 LEU A O 1
ATOM 693 N N . SER A 1 95 ? 13.641 -10.158 -1.644 1.00 97.44 95 SER A N 1
ATOM 694 C CA . SER A 1 95 ? 14.572 -10.920 -2.481 1.00 97.44 95 SER A CA 1
ATOM 695 C C . SER A 1 95 ? 14.160 -12.384 -2.616 1.00 97.44 95 SER A C 1
ATOM 697 O O . SER A 1 95 ? 14.193 -12.938 -3.712 1.00 97.44 95 SER A O 1
ATOM 699 N N . LYS A 1 96 ? 13.708 -13.002 -1.514 1.00 96.88 96 LYS A N 1
ATOM 700 C CA . LYS A 1 96 ? 13.204 -14.385 -1.515 1.00 96.88 96 LYS A CA 1
ATOM 701 C C . LYS A 1 96 ? 11.933 -14.529 -2.349 1.00 96.88 96 LYS A C 1
ATOM 703 O O . LYS A 1 96 ? 11.804 -15.496 -3.087 1.00 96.88 96 LYS A O 1
ATOM 708 N N . ILE A 1 97 ? 11.013 -13.570 -2.237 1.00 95.50 97 ILE A N 1
ATOM 709 C CA . ILE A 1 97 ? 9.721 -13.601 -2.942 1.00 95.50 97 ILE A CA 1
ATOM 710 C C . ILE A 1 97 ? 9.906 -13.397 -4.442 1.00 95.50 97 ILE A C 1
ATOM 712 O O . ILE A 1 97 ? 9.299 -14.100 -5.242 1.00 95.50 97 ILE A O 1
ATOM 716 N N . LEU A 1 98 ? 10.746 -12.436 -4.822 1.00 94.94 98 LEU A N 1
ATOM 717 C CA . LEU A 1 98 ? 10.992 -12.107 -6.224 1.00 94.94 98 LEU A CA 1
ATOM 718 C C . LEU A 1 98 ? 12.005 -13.047 -6.879 1.00 94.94 98 LEU A C 1
ATOM 720 O O . LEU A 1 98 ? 12.140 -13.019 -8.098 1.00 94.94 98 LEU A O 1
ATOM 724 N N . ASN A 1 99 ? 12.724 -13.848 -6.087 1.00 95.88 99 ASN A N 1
ATOM 725 C CA . ASN A 1 99 ? 13.897 -14.598 -6.527 1.00 95.88 99 ASN A CA 1
ATOM 726 C C . ASN A 1 99 ? 14.909 -13.689 -7.262 1.00 95.88 99 ASN A C 1
ATOM 728 O O . ASN A 1 99 ? 15.393 -14.010 -8.348 1.00 95.88 99 ASN A O 1
ATOM 732 N N . LYS A 1 100 ? 15.166 -12.507 -6.685 1.00 95.62 100 LYS A N 1
ATOM 733 C CA . LYS A 1 100 ? 16.046 -11.445 -7.210 1.00 95.62 100 LYS A CA 1
ATOM 734 C C . LYS A 1 100 ? 16.784 -10.750 -6.072 1.00 95.62 100 LYS A C 1
ATOM 736 O O . LYS A 1 100 ? 16.321 -10.773 -4.941 1.00 95.62 100 LYS A O 1
ATOM 741 N N . ASN A 1 101 ? 17.889 -10.069 -6.371 1.00 94.44 101 ASN A N 1
ATOM 742 C CA . ASN A 1 101 ? 18.622 -9.270 -5.382 1.00 94.44 101 ASN A CA 1
ATOM 743 C C . ASN A 1 101 ? 17.938 -7.911 -5.167 1.00 94.44 101 ASN A C 1
ATOM 745 O O . ASN A 1 101 ? 18.311 -6.917 -5.789 1.00 94.44 101 ASN A O 1
ATOM 749 N N . PHE A 1 102 ? 16.915 -7.868 -4.313 1.00 96.81 102 PHE A N 1
ATOM 750 C CA . PHE A 1 102 ? 16.172 -6.640 -4.039 1.00 96.81 102 PHE A CA 1
ATOM 751 C C . PHE A 1 102 ? 17.077 -5.576 -3.384 1.00 96.81 102 PHE A C 1
ATOM 753 O O . PHE A 1 102 ? 17.829 -5.900 -2.461 1.00 96.81 102 PHE A O 1
ATOM 760 N N . PRO A 1 103 ? 17.014 -4.304 -3.816 1.00 96.38 103 PRO A N 1
ATOM 761 C CA . PRO A 1 103 ? 17.894 -3.260 -3.307 1.00 96.38 103 PRO A CA 1
ATOM 762 C C . PRO A 1 103 ? 17.625 -2.922 -1.834 1.00 96.38 103 PRO A C 1
ATOM 764 O O . PRO A 1 103 ? 16.491 -2.668 -1.415 1.00 96.38 103 PRO A O 1
ATOM 767 N N . ASN A 1 104 ? 18.705 -2.857 -1.053 1.00 97.19 104 ASN A N 1
ATOM 768 C CA . ASN A 1 104 ? 18.674 -2.374 0.327 1.00 97.19 104 ASN A CA 1
ATOM 769 C C . ASN A 1 104 ? 18.277 -0.894 0.397 1.00 97.19 104 ASN A C 1
ATOM 771 O O . ASN A 1 104 ? 18.487 -0.138 -0.549 1.00 97.19 104 ASN A O 1
ATOM 775 N N . ASN A 1 105 ? 17.762 -0.474 1.556 1.00 96.62 105 ASN A N 1
ATOM 776 C CA . ASN A 1 105 ? 17.397 0.918 1.847 1.00 96.62 105 ASN A CA 1
ATOM 777 C C . ASN A 1 105 ? 16.365 1.514 0.872 1.00 96.62 105 ASN A C 1
ATOM 779 O O . ASN A 1 105 ? 16.306 2.730 0.694 1.00 96.62 105 ASN A O 1
ATOM 783 N N . THR A 1 106 ? 15.532 0.666 0.261 1.00 98.12 106 THR A N 1
ATOM 784 C CA . THR A 1 106 ? 14.437 1.121 -0.597 1.00 98.12 106 THR A CA 1
ATOM 785 C C . THR A 1 106 ? 13.364 1.795 0.253 1.00 98.12 106 THR A C 1
ATOM 787 O O . THR A 1 106 ? 12.573 1.119 0.909 1.00 98.12 106 THR A O 1
ATOM 790 N N . SER A 1 107 ? 13.342 3.126 0.264 1.00 98.50 107 SER A N 1
ATOM 791 C CA . SER A 1 107 ? 12.379 3.904 1.045 1.00 98.50 107 SER A CA 1
ATOM 792 C C . SER A 1 107 ? 11.015 4.015 0.364 1.00 98.50 107 SER A C 1
ATOM 794 O O . SER A 1 107 ? 10.911 3.936 -0.868 1.00 98.50 107 SER A O 1
ATOM 796 N N . TYR A 1 108 ? 9.982 4.239 1.173 1.00 98.69 108 TYR A N 1
ATOM 797 C CA . TYR A 1 108 ? 8.633 4.568 0.729 1.00 98.69 108 TYR A CA 1
ATOM 798 C C . TYR A 1 108 ? 7.972 5.606 1.654 1.00 98.69 108 TYR A C 1
ATOM 800 O O . TYR A 1 108 ? 8.276 5.676 2.848 1.00 98.69 108 TYR A O 1
ATOM 808 N N . ASP A 1 109 ? 7.064 6.399 1.091 1.00 98.75 109 ASP A N 1
ATOM 809 C CA . ASP A 1 109 ? 6.229 7.390 1.775 1.00 98.75 109 ASP A CA 1
ATOM 810 C C . ASP A 1 109 ? 4.837 7.380 1.122 1.00 98.75 109 ASP A C 1
ATOM 812 O O . ASP A 1 109 ? 4.656 7.861 -0.001 1.00 98.75 109 ASP A O 1
ATOM 816 N N . LEU A 1 110 ? 3.884 6.732 1.791 1.00 98.75 110 LEU A N 1
ATOM 817 C CA . LEU A 1 110 ? 2.502 6.547 1.364 1.00 98.75 110 LEU A CA 1
ATOM 818 C C . LEU A 1 110 ? 1.607 7.543 2.091 1.00 98.75 110 LEU A C 1
ATOM 820 O O . LEU A 1 110 ? 1.614 7.599 3.318 1.00 98.75 110 LEU A O 1
ATOM 824 N N . ASN A 1 111 ? 0.770 8.242 1.333 1.00 98.75 111 ASN A N 1
ATOM 825 C CA . ASN A 1 111 ? -0.284 9.100 1.856 1.00 98.75 111 ASN A CA 1
ATOM 826 C C . ASN A 1 111 ? -1.581 8.784 1.115 1.00 98.75 111 ASN A C 1
ATOM 828 O O . ASN A 1 111 ? -1.630 8.873 -0.111 1.00 98.75 111 ASN A O 1
ATOM 832 N N . THR A 1 112 ? -2.633 8.443 1.853 1.00 98.69 112 THR A N 1
ATOM 833 C CA . THR A 1 112 ? -3.939 8.077 1.303 1.00 98.69 112 THR A CA 1
ATOM 834 C C . THR A 1 112 ? -5.043 8.820 2.039 1.00 98.69 112 THR A C 1
ATOM 836 O O . THR A 1 112 ? -5.091 8.834 3.269 1.00 98.69 112 THR A O 1
ATOM 839 N N . LYS A 1 113 ? -5.974 9.395 1.281 1.00 98.75 113 LYS A N 1
ATOM 840 C CA . LYS A 1 113 ? -7.225 9.977 1.771 1.00 98.75 113 LYS A CA 1
ATOM 841 C C . LYS A 1 113 ? -8.390 9.161 1.238 1.00 98.75 113 LYS A C 1
ATOM 843 O O . LYS A 1 113 ? -8.384 8.766 0.075 1.00 98.75 113 LYS A O 1
ATOM 848 N N . ILE A 1 114 ? -9.391 8.928 2.076 1.00 98.56 114 ILE A N 1
ATOM 849 C CA . ILE A 1 114 ? -10.585 8.155 1.738 1.00 98.56 114 ILE A CA 1
ATOM 850 C C . ILE A 1 114 ? -11.820 8.913 2.218 1.00 98.56 114 ILE A C 1
ATOM 852 O O . ILE A 1 114 ? -11.880 9.377 3.356 1.00 98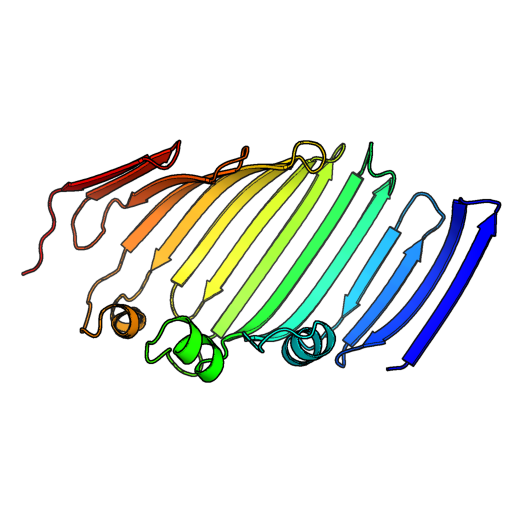.56 114 ILE A O 1
ATOM 856 N N . ASN A 1 115 ? -12.822 9.018 1.357 1.00 98.38 115 ASN A N 1
ATOM 857 C CA . ASN A 1 115 ? -14.144 9.541 1.655 1.00 98.38 115 ASN A CA 1
ATOM 858 C C . ASN A 1 115 ? -15.176 8.438 1.402 1.00 98.38 115 ASN A C 1
ATOM 860 O O . ASN A 1 115 ? -15.361 7.999 0.268 1.00 98.38 115 ASN A O 1
ATOM 864 N N . PHE A 1 116 ? -15.838 7.988 2.461 1.00 97.44 116 PHE A N 1
ATOM 865 C CA . PHE A 1 116 ? -16.902 6.998 2.391 1.00 97.44 116 PHE A CA 1
ATOM 866 C C . PHE A 1 116 ? -18.233 7.711 2.181 1.00 97.44 116 PHE A C 1
ATOM 868 O O . PHE A 1 116 ? -18.605 8.584 2.971 1.00 97.44 116 PHE A O 1
ATOM 875 N N . LYS A 1 117 ? -18.955 7.324 1.129 1.00 96.25 117 LYS A N 1
ATOM 876 C CA . LYS A 1 117 ? -20.325 7.767 0.880 1.00 96.25 117 LYS A CA 1
ATOM 877 C C . LYS A 1 117 ? -21.181 6.587 0.446 1.00 96.25 117 LYS A C 1
ATOM 879 O O . LYS A 1 117 ? -20.967 6.057 -0.641 1.00 96.25 117 LYS A O 1
ATOM 884 N N . ASN A 1 118 ? -22.154 6.203 1.268 1.00 93.88 118 ASN A N 1
ATOM 885 C CA . ASN A 1 118 ? -23.078 5.095 1.003 1.00 93.88 118 ASN A CA 1
ATOM 886 C C . ASN A 1 118 ? -22.343 3.813 0.542 1.00 93.88 118 ASN A C 1
ATOM 888 O O . ASN A 1 118 ? -22.622 3.288 -0.534 1.00 93.88 118 ASN A O 1
ATOM 892 N N . ASN A 1 119 ? -21.359 3.352 1.324 1.00 93.00 119 ASN A N 1
ATOM 893 C CA . ASN A 1 119 ? -20.507 2.169 1.057 1.00 93.00 119 ASN A CA 1
ATOM 894 C C . ASN A 1 119 ? -19.531 2.291 -0.121 1.00 93.00 119 ASN A C 1
ATOM 896 O O . ASN A 1 119 ? -18.820 1.333 -0.431 1.00 93.00 119 ASN A O 1
ATOM 900 N N . ILE A 1 120 ? -19.456 3.452 -0.768 1.00 97.12 120 ILE A N 1
ATOM 901 C CA . ILE A 1 120 ? -18.447 3.727 -1.788 1.00 97.12 120 ILE A CA 1
ATOM 902 C C . ILE A 1 120 ? -17.293 4.467 -1.122 1.00 97.12 120 ILE A C 1
ATOM 904 O O . ILE A 1 120 ? -17.452 5.596 -0.657 1.00 97.12 120 ILE A O 1
ATOM 908 N N . ALA A 1 121 ? -16.124 3.836 -1.095 1.00 97.62 121 ALA A N 1
ATOM 909 C CA . ALA A 1 121 ? -14.877 4.441 -0.656 1.00 97.62 121 ALA A CA 1
ATOM 910 C C . ALA A 1 121 ? -14.220 5.152 -1.843 1.00 97.62 121 ALA A C 1
ATOM 912 O O . ALA A 1 121 ? -13.619 4.515 -2.706 1.00 97.62 121 ALA A O 1
ATOM 913 N N . GLN A 1 122 ? -14.353 6.473 -1.909 1.00 98.56 122 GLN A N 1
ATOM 914 C CA . GLN A 1 122 ? -13.591 7.301 -2.841 1.00 98.56 122 GLN A CA 1
ATOM 915 C C . GLN A 1 122 ? -12.207 7.524 -2.252 1.00 98.56 122 GLN A C 1
ATOM 917 O O . GLN A 1 122 ? -12.111 8.001 -1.125 1.00 98.56 122 GLN A O 1
ATOM 922 N N . PHE A 1 123 ? -11.152 7.190 -2.980 1.00 98.62 123 PHE A N 1
ATOM 923 C CA . PHE A 1 123 ? -9.788 7.302 -2.479 1.00 98.62 123 PHE A CA 1
ATOM 924 C C . PHE A 1 123 ? -8.911 8.139 -3.402 1.00 98.62 123 PHE A C 1
ATOM 926 O O . PHE A 1 123 ? -9.140 8.209 -4.609 1.00 98.62 123 PHE A O 1
ATOM 933 N N . ASP A 1 124 ? -7.889 8.736 -2.806 1.00 98.69 124 ASP A N 1
ATOM 934 C CA . ASP A 1 124 ? -6.798 9.443 -3.464 1.00 98.69 124 ASP A CA 1
ATOM 935 C C . ASP A 1 124 ? -5.508 9.105 -2.712 1.00 98.69 124 ASP A C 1
ATOM 937 O O . ASP A 1 124 ? -5.435 9.267 -1.491 1.00 98.69 124 ASP A O 1
ATOM 941 N N . SER A 1 125 ? -4.532 8.540 -3.414 1.00 98.56 125 SER A N 1
ATOM 942 C CA . SER A 1 125 ? -3.284 8.039 -2.850 1.00 98.56 125 SER A CA 1
ATOM 943 C C . SER A 1 125 ? -2.078 8.495 -3.656 1.00 98.56 125 SER A C 1
ATOM 945 O O . SER A 1 125 ? -2.087 8.478 -4.887 1.00 98.56 125 SER A O 1
ATOM 947 N N . VAL A 1 126 ? -1.006 8.808 -2.936 1.00 98.62 126 VAL A N 1
ATOM 948 C CA . VAL A 1 126 ? 0.326 9.068 -3.481 1.00 98.62 126 VAL A CA 1
ATOM 949 C C . VAL A 1 126 ? 1.325 8.182 -2.747 1.00 98.62 126 VAL A C 1
ATOM 951 O O . VAL A 1 126 ? 1.301 8.102 -1.519 1.00 98.62 126 VAL A O 1
ATOM 954 N N . LEU A 1 127 ? 2.210 7.527 -3.496 1.00 98.62 127 LEU A N 1
ATOM 955 C CA . LEU A 1 127 ? 3.327 6.753 -2.956 1.00 98.62 127 LEU A CA 1
ATOM 956 C C . LEU A 1 127 ? 4.620 7.261 -3.584 1.00 98.62 127 LEU A C 1
ATOM 958 O O . LEU A 1 127 ? 4.857 7.030 -4.768 1.00 98.62 127 LEU A O 1
ATOM 962 N N . ASN A 1 128 ? 5.464 7.911 -2.790 1.00 98.50 128 ASN A N 1
ATOM 963 C CA . ASN A 1 128 ? 6.817 8.266 -3.209 1.00 98.50 128 ASN A CA 1
ATOM 964 C C . ASN A 1 128 ? 7.763 7.142 -2.796 1.00 98.50 128 ASN A C 1
ATOM 966 O O . ASN A 1 128 ? 7.739 6.708 -1.641 1.00 98.50 128 ASN A O 1
ATOM 970 N N . SER A 1 129 ? 8.606 6.666 -3.705 1.00 98.06 129 SER A N 1
ATOM 971 C CA . SER A 1 129 ? 9.589 5.632 -3.385 1.00 98.06 129 SER A CA 1
ATOM 972 C C . SER A 1 129 ? 10.906 5.899 -4.084 1.00 98.06 129 SER A C 1
ATOM 974 O O . SER A 1 129 ? 10.973 6.411 -5.196 1.00 98.06 129 SER A O 1
ATOM 976 N N . SER A 1 130 ? 11.989 5.465 -3.445 1.00 97.75 130 SER A N 1
ATOM 977 C CA . SER A 1 130 ? 13.315 5.503 -4.060 1.00 97.75 130 SER A CA 1
ATOM 978 C C . SER A 1 130 ? 13.402 4.769 -5.412 1.00 97.75 130 SER A C 1
ATOM 980 O O . SER A 1 130 ? 14.292 5.121 -6.190 1.00 97.75 130 SER A O 1
ATOM 982 N N . LEU A 1 131 ? 12.497 3.815 -5.706 1.00 97.25 131 LEU A N 1
ATOM 983 C CA . LEU A 1 131 ? 12.428 3.073 -6.976 1.00 97.25 131 LEU A CA 1
ATOM 984 C C . LEU A 1 131 ? 11.494 3.700 -8.024 1.00 97.25 131 LEU A C 1
ATOM 986 O O . LEU A 1 131 ? 11.860 3.759 -9.198 1.00 97.25 131 LEU A O 1
ATOM 990 N N . ALA A 1 132 ? 10.295 4.125 -7.624 1.00 97.62 132 ALA A N 1
ATOM 991 C CA . ALA A 1 132 ? 9.274 4.685 -8.509 1.00 97.62 132 ALA A CA 1
ATOM 992 C C . ALA A 1 132 ? 8.220 5.465 -7.708 1.00 97.62 132 ALA A C 1
ATOM 994 O O . ALA A 1 132 ? 7.888 5.083 -6.590 1.00 97.62 132 ALA A O 1
ATOM 995 N N . ASP A 1 133 ? 7.640 6.500 -8.307 1.00 98.38 133 ASP A N 1
ATOM 996 C CA . ASP A 1 133 ? 6.648 7.360 -7.666 1.00 98.38 133 ASP A CA 1
ATOM 997 C C . ASP A 1 133 ? 5.262 7.129 -8.268 1.00 98.38 133 ASP A C 1
ATOM 999 O O . ASP A 1 133 ? 5.005 7.447 -9.431 1.00 98.38 133 ASP A O 1
ATOM 1003 N N . LEU A 1 134 ? 4.327 6.616 -7.475 1.00 98.44 134 LEU A N 1
ATOM 1004 C CA . LEU A 1 134 ? 2.906 6.631 -7.808 1.00 98.44 134 LEU A CA 1
ATOM 1005 C C . LEU A 1 134 ? 2.355 8.011 -7.451 1.00 98.44 134 LEU A C 1
ATOM 1007 O O . LEU A 1 134 ? 1.795 8.229 -6.380 1.00 98.44 134 LEU A O 1
ATOM 1011 N N . THR A 1 135 ? 2.557 8.961 -8.356 1.00 98.19 135 THR A N 1
ATOM 1012 C CA . THR A 1 135 ? 2.147 10.365 -8.185 1.00 98.19 135 THR A CA 1
ATOM 1013 C C . THR A 1 135 ? 0.636 10.565 -8.099 1.00 98.19 135 THR A C 1
ATOM 1015 O O . THR A 1 135 ? 0.182 11.635 -7.704 1.00 98.19 135 THR A O 1
ATOM 1018 N N . LYS A 1 136 ? -0.138 9.555 -8.506 1.00 98.12 136 LYS A N 1
ATOM 1019 C CA . LYS A 1 136 ? -1.594 9.556 -8.455 1.00 98.12 136 LYS A CA 1
ATOM 1020 C C . LYS A 1 136 ? -2.102 8.123 -8.446 1.00 98.12 136 LYS A C 1
ATOM 1022 O O . LYS A 1 136 ? -1.738 7.349 -9.329 1.00 98.12 136 LYS A O 1
ATOM 1027 N N . LEU A 1 137 ? -2.980 7.802 -7.511 1.00 98.44 137 LEU A N 1
ATOM 1028 C CA . LEU A 1 137 ? -3.864 6.646 -7.556 1.00 98.44 137 LEU A CA 1
ATOM 1029 C C . LEU A 1 137 ? -5.185 7.063 -6.924 1.00 98.44 137 LEU A C 1
ATOM 1031 O O . LEU A 1 137 ? -5.307 7.131 -5.703 1.00 98.44 137 LEU A O 1
ATOM 1035 N N . GLN A 1 138 ? -6.168 7.356 -7.764 1.00 98.50 138 GLN A N 1
ATOM 1036 C CA . GLN A 1 138 ? -7.468 7.835 -7.316 1.00 98.50 138 GLN A CA 1
ATOM 1037 C C 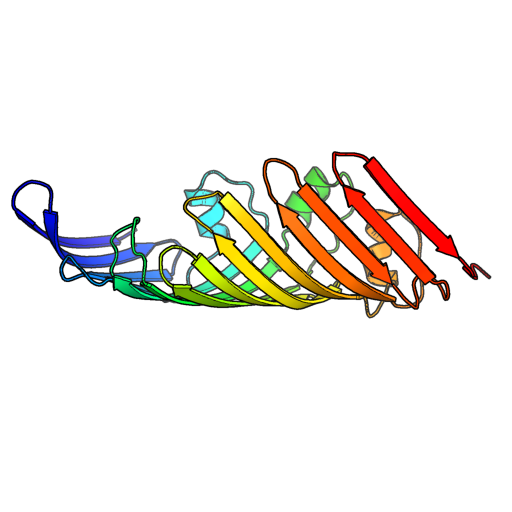. GLN A 1 138 ? -8.580 6.987 -7.911 1.00 98.50 138 GLN A C 1
ATOM 1039 O O . GLN A 1 138 ? -8.455 6.455 -9.016 1.00 98.50 138 GLN A O 1
ATOM 1044 N N . GLY A 1 139 ? -9.692 6.874 -7.201 1.00 98.38 139 GLY A N 1
ATOM 1045 C CA . GLY A 1 139 ? -10.797 6.073 -7.685 1.00 98.38 139 GLY A CA 1
ATOM 1046 C C . GLY A 1 139 ? -11.882 5.852 -6.657 1.00 98.38 139 GLY A C 1
ATOM 1047 O O . GLY A 1 139 ? -12.027 6.590 -5.685 1.00 98.38 139 GLY A O 1
ATOM 1048 N N . SER A 1 140 ? -12.659 4.810 -6.906 1.00 98.38 140 SER A N 1
ATOM 1049 C CA . SER A 1 140 ? -13.730 4.367 -6.030 1.00 98.38 140 SER A CA 1
ATOM 1050 C C . SER A 1 140 ? -13.685 2.859 -5.856 1.00 98.38 140 SER A C 1
ATOM 1052 O O . SER A 1 140 ? -13.425 2.123 -6.812 1.00 98.38 140 SER A O 1
ATOM 1054 N N . PHE A 1 141 ? -13.971 2.423 -4.638 1.00 97.69 141 PHE A N 1
ATOM 1055 C CA . PHE A 1 141 ? -14.231 1.035 -4.307 1.00 97.69 141 PHE A CA 1
ATOM 1056 C C . PHE A 1 141 ? -15.643 0.918 -3.726 1.00 97.69 141 PHE A C 1
ATOM 1058 O O . PHE A 1 141 ? -15.926 1.463 -2.660 1.00 97.69 141 PHE A O 1
ATOM 1065 N N . ASP A 1 142 ? -16.541 0.252 -4.448 1.00 96.69 142 ASP A N 1
ATOM 1066 C CA . ASP A 1 142 ? -17.871 -0.108 -3.947 1.00 96.69 142 ASP A CA 1
ATOM 1067 C C . ASP A 1 142 ? -17.717 -1.363 -3.082 1.00 96.69 142 ASP A C 1
ATOM 1069 O O . ASP A 1 142 ? -17.486 -2.458 -3.599 1.00 96.69 142 ASP A O 1
ATOM 1073 N N . ILE A 1 143 ? -17.811 -1.190 -1.761 1.00 93.19 143 ILE A N 1
ATOM 1074 C CA . ILE A 1 143 ? -17.583 -2.257 -0.778 1.00 93.19 143 ILE A CA 1
ATOM 1075 C C . ILE A 1 143 ? -18.650 -3.350 -0.915 1.00 93.19 143 ILE A C 1
ATOM 1077 O O . ILE A 1 143 ? -18.338 -4.532 -0.789 1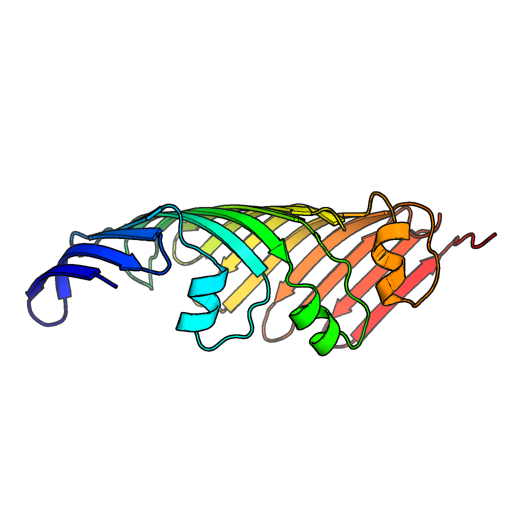.00 93.19 143 ILE A O 1
ATOM 1081 N N . SER A 1 144 ? -19.894 -2.971 -1.221 1.00 92.44 144 SER A N 1
ATOM 1082 C CA . SER A 1 144 ? -21.019 -3.903 -1.344 1.00 92.44 144 SER A CA 1
ATOM 1083 C C . SER A 1 144 ? -20.920 -4.767 -2.601 1.00 92.44 144 SER A C 1
ATOM 1085 O O . SER A 1 144 ? -21.320 -5.928 -2.581 1.00 92.44 144 SER A O 1
ATOM 1087 N N . LYS A 1 145 ? -20.391 -4.214 -3.699 1.00 94.88 14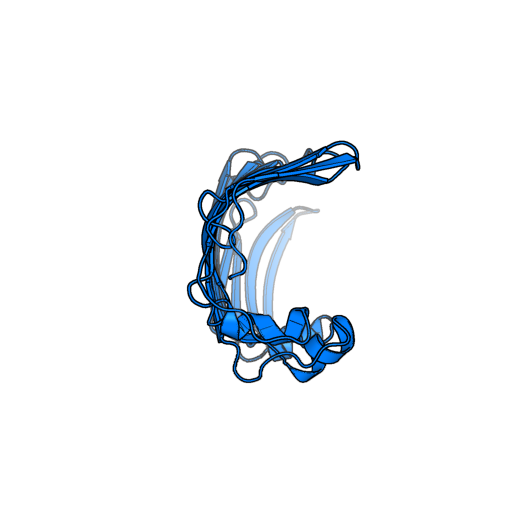5 LYS A N 1
ATOM 1088 C CA . LYS A 1 145 ? -20.217 -4.937 -4.972 1.00 94.88 145 LYS A CA 1
ATOM 1089 C C . LYS A 1 145 ? -18.819 -5.514 -5.172 1.00 94.88 145 LYS A C 1
ATOM 1091 O O . LYS A 1 145 ? -18.608 -6.229 -6.147 1.00 94.88 145 LYS A O 1
ATOM 1096 N N . MET A 1 146 ? -17.874 -5.186 -4.291 1.00 94.94 146 MET A N 1
ATOM 1097 C CA . MET A 1 146 ? -16.442 -5.443 -4.472 1.00 94.94 146 MET A CA 1
ATOM 1098 C C . MET A 1 146 ? -15.923 -4.930 -5.826 1.00 94.94 146 MET A C 1
ATOM 1100 O O . MET A 1 146 ? -15.146 -5.604 -6.498 1.00 94.94 146 MET A O 1
ATOM 1104 N N . LEU A 1 147 ? -16.375 -3.741 -6.240 1.00 97.62 147 LEU A N 1
ATOM 1105 C CA . LEU A 1 147 ? -16.052 -3.149 -7.540 1.00 97.62 147 LEU A CA 1
ATOM 1106 C C . LEU A 1 147 ? -15.012 -2.040 -7.369 1.00 97.62 147 LEU A C 1
ATOM 1108 O O . LEU A 1 147 ? -15.287 -1.026 -6.728 1.00 97.62 147 LEU A O 1
ATOM 1112 N N . LEU A 1 148 ? -13.844 -2.205 -7.988 1.00 98.06 148 LEU A N 1
ATOM 1113 C CA . LEU A 1 148 ? -12.798 -1.182 -8.054 1.00 98.06 148 LEU A CA 1
ATOM 1114 C C . LEU A 1 148 ? -12.836 -0.484 -9.411 1.00 98.06 148 LEU A C 1
ATOM 1116 O O . LEU A 1 148 ? -12.829 -1.149 -10.444 1.00 98.06 148 LEU A O 1
ATOM 1120 N N . ASN A 1 149 ? -12.785 0.846 -9.402 1.00 98.31 149 ASN A N 1
ATOM 1121 C CA . ASN A 1 149 ? -12.480 1.656 -10.577 1.00 98.31 149 ASN A CA 1
ATOM 1122 C C . ASN A 1 149 ? -11.513 2.763 -10.181 1.00 98.31 149 ASN A C 1
ATOM 1124 O O . ASN A 1 149 ? -11.855 3.602 -9.346 1.00 98.31 149 ASN A O 1
ATOM 1128 N N . SER A 1 150 ? -10.336 2.789 -10.790 1.00 98.38 150 SER A N 1
ATOM 1129 C CA . SER A 1 150 ? -9.322 3.791 -10.496 1.00 98.38 150 SER A CA 1
ATOM 1130 C C . SER A 1 150 ? -8.506 4.170 -11.714 1.00 98.38 150 SER A C 1
ATOM 1132 O O . SER A 1 150 ? -8.406 3.423 -12.688 1.00 98.38 150 SER A O 1
ATOM 1134 N N . ASP A 1 151 ? -7.884 5.333 -11.625 1.00 98.56 151 ASP A N 1
ATOM 1135 C CA . ASP A 1 151 ? -6.853 5.793 -12.534 1.00 98.56 151 ASP A CA 1
ATOM 1136 C C . ASP A 1 151 ? -5.559 6.061 -11.764 1.00 98.56 151 ASP A C 1
ATOM 1138 O O . ASP A 1 151 ? -5.579 6.319 -10.556 1.00 98.56 151 ASP A O 1
ATOM 1142 N N . PHE A 1 152 ? -4.426 5.935 -12.450 1.00 98.56 152 PHE A N 1
ATOM 1143 C CA . PHE A 1 152 ? -3.120 6.118 -11.835 1.00 98.56 152 PHE A CA 1
ATOM 1144 C C . PHE A 1 152 ? -2.129 6.822 -12.757 1.00 98.56 152 PHE A C 1
ATOM 1146 O O . PHE A 1 152 ? -2.214 6.688 -13.978 1.00 98.56 152 PHE A O 1
ATOM 1153 N N . ASN A 1 153 ? -1.152 7.492 -12.142 1.00 98.69 153 ASN A N 1
ATOM 1154 C CA . ASN A 1 153 ? 0.062 7.996 -12.778 1.00 98.69 153 ASN A CA 1
ATOM 1155 C C . ASN A 1 153 ? 1.285 7.499 -11.999 1.00 98.69 153 ASN A C 1
ATOM 1157 O O . ASN A 1 153 ? 1.442 7.808 -10.815 1.00 98.69 153 ASN A O 1
ATOM 1161 N N . LEU A 1 154 ? 2.172 6.779 -12.677 1.00 98.44 154 LEU A N 1
ATOM 1162 C CA . LEU A 1 154 ? 3.414 6.226 -12.147 1.00 98.44 154 LEU A CA 1
ATOM 1163 C C . LEU A 1 154 ? 4.612 6.853 -12.869 1.00 98.44 154 LEU A C 1
ATOM 1165 O O . LEU A 1 154 ? 4.634 6.945 -14.093 1.00 98.44 154 LEU A O 1
ATOM 1169 N N . LYS A 1 155 ? 5.634 7.244 -12.116 1.00 98.38 155 LYS A N 1
ATOM 1170 C CA . LYS A 1 155 ? 6.893 7.786 -12.620 1.00 98.38 155 LYS A CA 1
ATOM 1171 C C . LYS A 1 155 ? 8.056 6.910 -12.209 1.00 98.38 155 LYS A C 1
ATOM 1173 O O . LYS A 1 155 ? 8.228 6.601 -11.037 1.00 98.38 155 LYS A O 1
ATOM 1178 N N . ILE A 1 156 ? 8.898 6.565 -13.172 1.00 97.88 156 ILE A N 1
ATOM 1179 C CA . ILE A 1 156 ? 10.189 5.933 -12.925 1.00 97.88 156 ILE A CA 1
ATOM 1180 C C . ILE A 1 156 ? 11.245 6.922 -13.389 1.00 97.88 156 ILE A C 1
ATOM 1182 O O . ILE A 1 156 ? 11.472 7.075 -14.585 1.00 97.88 156 ILE A O 1
ATOM 1186 N N . ASN A 1 157 ? 11.863 7.621 -12.438 1.00 96.56 157 ASN A N 1
ATOM 1187 C CA . ASN A 1 157 ? 12.818 8.692 -12.739 1.00 96.56 157 ASN A CA 1
ATOM 1188 C C . ASN A 1 157 ? 14.204 8.168 -13.148 1.00 96.56 157 ASN A C 1
ATOM 1190 O O . ASN A 1 157 ? 14.971 8.903 -13.765 1.00 96.56 157 ASN A O 1
ATOM 1194 N N . ASP A 1 158 ? 14.527 6.925 -12.783 1.00 95.69 158 ASP A N 1
ATOM 1195 C CA . ASP A 1 158 ? 15.823 6.304 -13.045 1.00 95.69 158 ASP A CA 1
ATOM 1196 C C . ASP A 1 158 ? 15.678 4.779 -13.133 1.00 95.69 158 ASP A C 1
ATOM 1198 O O . ASP A 1 158 ? 15.596 4.079 -12.120 1.00 95.69 158 ASP A O 1
ATOM 1202 N N . PHE A 1 159 ? 15.662 4.253 -14.358 1.00 94.81 159 PHE A N 1
ATOM 1203 C CA . PHE A 1 159 ? 15.578 2.815 -14.592 1.00 94.81 159 PHE A CA 1
ATOM 1204 C C . PHE A 1 159 ? 16.774 2.034 -14.041 1.00 94.81 159 PHE A C 1
ATOM 1206 O O . PHE A 1 159 ? 16.635 0.835 -13.792 1.00 94.81 159 PHE A O 1
ATOM 1213 N N . SER A 1 160 ? 17.930 2.665 -13.802 1.00 94.25 160 SER A N 1
ATOM 1214 C CA . SER A 1 160 ? 19.098 1.956 -13.266 1.00 94.25 160 SER A CA 1
ATOM 1215 C C . SER A 1 160 ? 18.811 1.333 -11.895 1.00 94.25 160 SER A C 1
ATOM 1217 O O . SER A 1 160 ? 19.330 0.260 -11.582 1.00 94.25 160 SER A O 1
ATOM 1219 N N . LYS A 1 161 ? 17.879 1.922 -11.135 1.00 95.31 161 LYS A N 1
ATOM 1220 C CA . LYS A 1 161 ? 17.394 1.414 -9.845 1.00 95.31 161 LYS A CA 1
ATOM 1221 C C . LYS A 1 161 ? 16.525 0.162 -9.955 1.00 95.31 161 LYS A C 1
ATOM 1223 O O . LYS A 1 161 ? 16.339 -0.531 -8.962 1.00 95.31 161 LYS A O 1
ATOM 1228 N N . LEU A 1 162 ? 16.010 -0.143 -11.145 1.00 95.31 162 LEU A N 1
ATOM 1229 C CA . LEU A 1 162 ? 15.187 -1.322 -11.429 1.00 95.31 162 LEU A CA 1
ATOM 1230 C C . LEU A 1 162 ? 15.967 -2.439 -12.131 1.00 95.31 162 LEU A C 1
ATOM 1232 O O . LEU A 1 162 ? 15.399 -3.487 -12.433 1.00 95.31 162 LEU A O 1
ATOM 1236 N N . GLY A 1 163 ? 17.273 -2.257 -12.361 1.00 92.75 163 GLY A N 1
ATOM 1237 C CA . GLY A 1 163 ? 18.110 -3.248 -13.042 1.00 92.75 163 GLY A CA 1
ATOM 1238 C C . GLY A 1 163 ? 18.127 -4.624 -12.365 1.00 92.75 163 GLY A C 1
ATOM 1239 O O . GLY A 1 163 ? 18.274 -5.635 -13.047 1.00 92.75 163 GLY A O 1
ATOM 1240 N N . PHE A 1 164 ? 17.889 -4.677 -11.049 1.00 94.31 164 PHE A N 1
ATOM 1241 C CA . PHE A 1 164 ? 17.786 -5.922 -10.278 1.00 94.31 164 PHE A CA 1
ATOM 1242 C C . PHE A 1 164 ? 16.617 -6.828 -10.700 1.00 94.31 164 PHE A C 1
ATOM 1244 O O . PHE A 1 164 ? 16.641 -8.018 -10.409 1.00 94.31 164 PHE A O 1
ATOM 1251 N N . LEU A 1 165 ? 15.587 -6.289 -11.365 1.00 93.50 165 LEU A N 1
ATOM 1252 C CA . LEU A 1 165 ? 14.461 -7.086 -11.864 1.00 93.50 165 LEU A CA 1
ATOM 1253 C C . LEU A 1 165 ? 14.835 -7.878 -13.120 1.00 93.50 165 LEU A C 1
ATOM 1255 O O . LEU A 1 165 ? 14.317 -8.971 -13.338 1.00 93.50 165 LEU A O 1
ATOM 1259 N N . LEU A 1 166 ? 15.726 -7.320 -13.941 1.00 90.56 166 LEU A N 1
ATOM 1260 C CA . LEU A 1 166 ? 16.089 -7.849 -15.258 1.00 90.56 166 LEU A CA 1
ATOM 1261 C C . LEU A 1 166 ? 17.533 -8.372 -15.322 1.00 90.56 166 LEU A C 1
ATOM 1263 O O . LEU A 1 166 ? 17.996 -8.721 -16.404 1.00 90.56 166 LEU A O 1
ATOM 1267 N N . ASP A 1 167 ? 18.248 -8.378 -14.192 1.00 88.06 167 ASP A N 1
ATOM 1268 C CA . ASP A 1 167 ? 19.672 -8.729 -14.072 1.00 88.06 167 ASP A CA 1
ATOM 1269 C C . ASP A 1 167 ? 20.571 -8.012 -15.096 1.00 88.06 167 ASP A C 1
ATOM 1271 O O . ASP A 1 167 ? 21.575 -8.539 -15.575 1.00 88.06 167 ASP A O 1
ATOM 1275 N N . ARG A 1 168 ? 20.211 -6.772 -15.446 1.00 89.50 168 ARG A N 1
ATOM 1276 C CA . ARG A 1 168 ? 20.946 -5.942 -16.407 1.00 89.50 168 ARG A CA 1
ATOM 1277 C C . ARG A 1 168 ? 20.866 -4.471 -16.040 1.00 89.50 168 ARG A C 1
ATOM 1279 O O . ARG A 1 168 ? 19.902 -4.012 -15.435 1.00 89.50 168 ARG A O 1
ATOM 1286 N N . LYS A 1 169 ? 21.868 -3.703 -16.469 1.00 89.31 169 LYS A N 1
ATOM 1287 C CA . LYS A 1 169 ? 21.816 -2.242 -16.364 1.00 89.31 169 LYS A CA 1
ATOM 1288 C C . LYS A 1 169 ? 20.740 -1.709 -17.305 1.00 89.31 169 LYS A C 1
ATOM 1290 O O . LYS A 1 169 ? 20.728 -2.046 -18.488 1.00 89.31 169 LYS A O 1
ATOM 1295 N N . LEU A 1 170 ? 19.873 -0.865 -16.762 1.00 90.88 170 LEU A N 1
ATOM 1296 C CA . LEU A 1 170 ? 18.874 -0.113 -17.506 1.00 90.88 170 LEU A CA 1
ATOM 1297 C C . LEU A 1 170 ? 19.212 1.374 -17.404 1.00 90.88 170 LEU A C 1
ATOM 1299 O O . LEU A 1 170 ? 19.836 1.811 -16.436 1.00 90.88 170 LEU A O 1
ATOM 1303 N N . LYS A 1 171 ? 18.823 2.141 -18.417 1.00 90.81 171 LYS A N 1
ATOM 1304 C CA . LYS A 1 171 ? 19.014 3.590 -18.478 1.00 90.81 171 LYS A CA 1
ATOM 1305 C C . LYS A 1 171 ? 17.708 4.254 -18.879 1.00 90.81 171 LYS A C 1
ATOM 1307 O O . LYS A 1 171 ? 16.850 3.613 -19.478 1.00 90.81 171 LYS A O 1
ATOM 1312 N N . GLY A 1 172 ? 17.603 5.539 -18.567 1.00 93.06 172 GLY A N 1
ATOM 1313 C CA . GLY A 1 172 ? 16.449 6.356 -18.908 1.00 93.06 172 GLY A CA 1
ATOM 1314 C C . GLY A 1 172 ? 15.413 6.415 -17.792 1.00 93.06 172 GLY A C 1
ATOM 1315 O O . GLY A 1 172 ? 15.671 6.060 -16.640 1.00 93.06 172 GLY A O 1
ATOM 1316 N N . LYS A 1 173 ? 14.238 6.901 -18.169 1.00 95.69 173 LYS A N 1
ATOM 1317 C CA . LYS A 1 173 ? 13.087 7.165 -17.309 1.00 95.69 173 LYS A CA 1
ATOM 1318 C C . LYS A 1 173 ? 11.818 6.930 -18.115 1.00 95.69 173 LYS A C 1
ATOM 1320 O O . LYS A 1 173 ? 11.862 7.012 -19.338 1.00 95.69 173 LYS A O 1
ATOM 1325 N N . ALA A 1 174 ? 10.700 6.695 -17.447 1.00 97.06 174 ALA A N 1
ATOM 1326 C CA . ALA A 1 174 ? 9.408 6.614 -18.115 1.00 97.06 174 ALA A CA 1
ATOM 1327 C C . ALA A 1 174 ? 8.281 7.073 -17.196 1.00 97.06 174 ALA A C 1
ATOM 1329 O O . ALA A 1 174 ? 8.364 6.982 -15.968 1.00 97.06 174 ALA A O 1
ATOM 1330 N N . GLU A 1 175 ? 7.211 7.543 -17.819 1.00 98.06 175 GLU A N 1
ATOM 1331 C CA . GLU A 1 175 ? 5.951 7.839 -17.156 1.00 98.06 175 GLU A CA 1
ATOM 1332 C C . GLU A 1 175 ? 4.901 6.850 -17.651 1.00 98.06 175 GLU A C 1
ATOM 1334 O O . GLU A 1 175 ? 4.840 6.532 -18.838 1.00 98.06 175 GLU A O 1
ATOM 1339 N N . PHE A 1 176 ? 4.066 6.364 -16.746 1.00 98.38 176 PHE A N 1
ATOM 1340 C CA . PHE A 1 176 ? 2.950 5.492 -17.062 1.00 98.38 176 PHE A CA 1
ATOM 1341 C C . PHE A 1 176 ? 1.678 6.120 -16.529 1.00 98.38 176 PHE A C 1
ATOM 1343 O O . PHE A 1 176 ? 1.647 6.642 -15.417 1.00 98.38 176 PHE A O 1
ATOM 1350 N N . ASN A 1 177 ? 0.617 6.041 -17.311 1.00 98.44 177 ASN A N 1
ATOM 1351 C CA . ASN A 1 177 ? -0.721 6.372 -16.860 1.00 98.44 177 ASN A CA 1
ATOM 1352 C C . ASN A 1 177 ? -1.667 5.253 -17.252 1.00 98.44 177 ASN A C 1
ATOM 1354 O O . ASN A 1 177 ? -1.404 4.480 -18.179 1.00 98.44 177 ASN A O 1
ATOM 1358 N N . GLY A 1 178 ? -2.769 5.150 -16.531 1.00 98.19 178 GLY A N 1
ATOM 1359 C CA . GLY A 1 178 ? -3.640 4.027 -16.758 1.00 98.19 178 GLY A CA 1
ATOM 1360 C C . GLY A 1 178 ? -4.881 4.005 -15.909 1.00 98.19 178 GLY A C 1
ATOM 1361 O O . GLY A 1 178 ? -5.145 4.897 -15.106 1.00 98.19 178 GLY A O 1
ATOM 1362 N N . LYS A 1 179 ? -5.640 2.937 -16.112 1.00 98.31 179 LYS A N 1
ATOM 1363 C CA . LYS A 1 179 ? -6.812 2.595 -15.318 1.00 98.31 179 LYS A CA 1
ATOM 1364 C C . LYS A 1 179 ? -6.615 1.213 -14.734 1.00 98.31 179 LYS A C 1
ATOM 1366 O O . LYS A 1 179 ? -6.094 0.334 -15.414 1.00 98.31 179 LYS A O 1
ATOM 1371 N N . VAL A 1 180 ? -7.063 1.021 -13.505 1.00 97.56 180 VAL A N 1
ATOM 1372 C CA . VAL A 1 180 ? -7.146 -0.290 -12.865 1.00 97.56 180 VAL A CA 1
ATOM 1373 C C . VAL A 1 180 ? -8.588 -0.483 -12.435 1.00 97.56 180 VAL A C 1
ATOM 1375 O O . VAL A 1 180 ? -9.207 0.410 -11.860 1.00 97.56 180 VAL A O 1
ATOM 1378 N N . GLY A 1 181 ? -9.145 -1.637 -12.762 1.00 97.38 181 GLY A N 1
ATOM 1379 C CA . GLY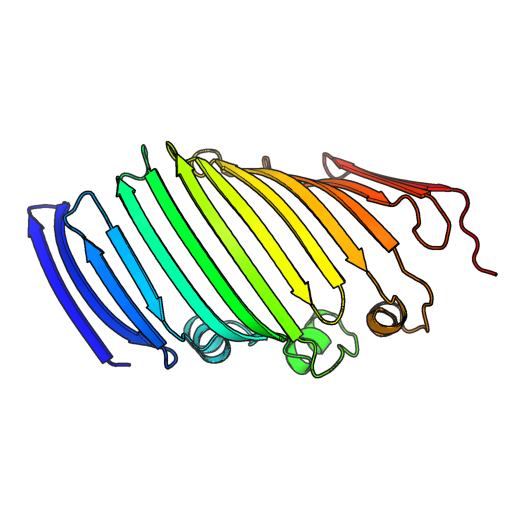 A 1 181 ? -10.487 -2.012 -12.369 1.00 97.38 181 GLY A CA 1
ATOM 1380 C C . GLY A 1 181 ? -10.523 -3.452 -11.899 1.00 97.38 181 GLY A C 1
ATOM 1381 O O . GLY A 1 181 ? -9.760 -4.294 -12.367 1.00 97.38 181 GLY A O 1
ATOM 1382 N N . PHE A 1 182 ? -11.427 -3.743 -10.979 1.00 96.62 182 PHE A N 1
ATOM 1383 C CA . PHE A 1 182 ? -11.697 -5.103 -10.541 1.00 96.62 182 PHE A CA 1
ATOM 1384 C C . PHE A 1 182 ? -13.204 -5.297 -10.484 1.00 96.62 182 PHE A C 1
ATOM 1386 O O . PHE A 1 182 ? -13.879 -4.614 -9.721 1.00 96.62 182 PHE A O 1
ATOM 1393 N N . ASP A 1 183 ? -13.697 -6.223 -11.300 1.00 95.19 183 ASP A N 1
ATOM 1394 C CA . ASP A 1 183 ? -15.072 -6.725 -11.283 1.00 95.19 183 ASP A CA 1
ATOM 1395 C C . ASP A 1 183 ? -14.998 -8.227 -11.537 1.00 95.19 183 ASP A C 1
ATOM 1397 O O . ASP A 1 183 ? -14.930 -8.660 -12.689 1.00 95.19 183 ASP A O 1
ATOM 1401 N N . LYS A 1 184 ? -14.877 -9.010 -10.455 1.00 92.31 184 LYS A N 1
ATOM 1402 C CA . LYS A 1 184 ? -14.597 -10.466 -10.444 1.00 92.31 184 LYS A CA 1
ATOM 1403 C C . LYS A 1 184 ? -13.244 -10.872 -11.047 1.00 92.31 184 LYS A C 1
ATOM 1405 O O . LYS A 1 184 ? -12.666 -11.869 -10.629 1.00 92.31 184 LYS A O 1
ATOM 1410 N N . SER A 1 185 ? -12.721 -10.095 -11.986 1.00 93.62 185 SER A N 1
ATOM 1411 C CA . SER A 1 185 ? -11.407 -10.213 -12.601 1.00 93.62 185 SER A CA 1
ATOM 1412 C C . SER A 1 185 ? -10.719 -8.853 -12.650 1.00 93.62 185 SER A C 1
ATOM 1414 O O . SER A 1 185 ? -11.370 -7.810 -12.774 1.00 93.62 185 SER A O 1
ATOM 1416 N N . LEU A 1 186 ? -9.388 -8.875 -12.596 1.00 94.75 186 LEU A N 1
ATOM 1417 C CA . LEU A 1 186 ? -8.557 -7.692 -12.772 1.00 94.75 186 LEU A CA 1
ATOM 1418 C C . LEU A 1 186 ? -8.589 -7.234 -14.234 1.00 94.75 186 LEU A C 1
ATOM 1420 O O . LEU A 1 186 ? -8.352 -8.022 -15.147 1.00 94.75 186 LEU A O 1
ATOM 1424 N N . ASN A 1 187 ? -8.819 -5.944 -14.433 1.00 95.94 187 ASN A N 1
ATOM 1425 C CA . ASN A 1 187 ? -8.683 -5.266 -15.710 1.00 95.94 187 ASN A CA 1
ATOM 1426 C C . ASN A 1 187 ? -7.726 -4.089 -15.530 1.00 95.94 187 ASN A C 1
ATOM 1428 O O . ASN A 1 187 ? -7.816 -3.358 -14.543 1.00 95.94 187 ASN A O 1
ATOM 1432 N N . PHE A 1 188 ? -6.837 -3.862 -16.488 1.00 96.25 188 PHE A N 1
ATOM 1433 C CA . PHE A 1 188 ? -6.026 -2.653 -16.487 1.00 96.25 188 PHE A CA 1
ATOM 1434 C C . PHE A 1 188 ? -5.797 -2.122 -17.890 1.00 96.25 188 PHE A C 1
ATOM 1436 O O . PHE A 1 188 ? -5.787 -2.868 -18.863 1.00 96.25 188 PHE A O 1
ATOM 1443 N N . VAL A 1 189 ? -5.576 -0.819 -17.975 1.00 98.12 189 VAL A N 1
ATOM 1444 C CA . VAL A 1 189 ? -5.013 -0.141 -19.141 1.00 98.12 189 VAL A CA 1
ATOM 1445 C C . VAL A 1 189 ? -3.752 0.542 -18.653 1.00 98.12 189 VAL A C 1
ATOM 1447 O O . VAL A 1 189 ? -3.814 1.247 -17.649 1.00 98.12 189 VAL A O 1
ATOM 1450 N N . VAL A 1 190 ? -2.630 0.336 -19.333 1.00 98.12 190 VAL A N 1
ATOM 1451 C CA . VAL A 1 190 ? -1.349 0.962 -18.999 1.00 98.12 190 VAL A CA 1
ATOM 1452 C C . VAL A 1 190 ? -0.735 1.506 -20.273 1.00 98.12 190 VAL A C 1
ATOM 1454 O O . VAL A 1 190 ? -0.460 0.757 -21.206 1.00 98.12 190 VAL A O 1
ATOM 1457 N N . ASN A 1 191 ? -0.493 2.808 -20.297 1.00 98.19 191 ASN A N 1
ATOM 1458 C CA . ASN A 1 191 ? 0.135 3.489 -21.414 1.00 98.19 191 ASN A CA 1
ATOM 1459 C C . ASN A 1 191 ? 1.391 4.204 -20.933 1.00 98.19 191 ASN A C 1
ATOM 1461 O O . ASN A 1 191 ? 1.420 4.727 -19.819 1.00 98.19 191 ASN A O 1
ATOM 1465 N N . SER A 1 192 ? 2.400 4.281 -21.792 1.00 97.94 192 SER A N 1
ATOM 1466 C CA . SER A 1 192 ? 3.578 5.117 -21.574 1.00 97.94 192 SER A CA 1
ATOM 1467 C C . SER A 1 192 ? 3.921 5.854 -22.862 1.00 97.94 192 SER A C 1
ATOM 1469 O O . SER A 1 192 ? 4.027 5.213 -23.905 1.00 97.94 192 SER A O 1
ATOM 1471 N N . PRO A 1 193 ? 4.094 7.183 -22.841 1.00 96.31 193 PRO A N 1
ATOM 1472 C CA . PRO A 1 193 ? 4.512 7.921 -24.026 1.00 96.31 193 PRO A CA 1
ATOM 1473 C C . PRO A 1 193 ? 6.024 7.839 -24.295 1.00 96.31 193 PRO A C 1
ATOM 1475 O O . PRO A 1 193 ? 6.455 8.332 -25.333 1.00 96.31 193 PRO A O 1
ATOM 1478 N N . ASN A 1 194 ? 6.813 7.304 -23.358 1.00 94.75 194 ASN A N 1
ATOM 1479 C CA . ASN A 1 194 ? 8.273 7.409 -23.345 1.00 94.75 194 ASN A CA 1
ATOM 1480 C C . ASN A 1 194 ? 8.963 6.204 -22.673 1.00 94.75 194 ASN A C 1
ATOM 1482 O O . ASN A 1 194 ? 9.950 6.360 -21.954 1.00 94.75 194 ASN A O 1
ATOM 1486 N N . LEU A 1 195 ? 8.444 4.994 -22.879 1.00 94.75 195 LEU A N 1
ATOM 1487 C CA . LEU A 1 195 ? 9.097 3.772 -22.420 1.00 94.75 195 LEU A CA 1
ATOM 1488 C C . LEU A 1 195 ? 10.242 3.410 -23.373 1.00 94.75 195 LEU A C 1
ATOM 1490 O O . LEU A 1 195 ? 9.988 2.925 -24.473 1.00 94.75 195 LEU A O 1
ATOM 1494 N N . PHE A 1 196 ? 11.488 3.615 -22.929 1.00 90.62 196 PHE A N 1
ATOM 1495 C CA . PHE A 1 196 ? 12.698 3.418 -23.748 1.00 90.62 196 PHE A CA 1
ATOM 1496 C C . PHE A 1 196 ? 12.623 4.199 -25.070 1.00 90.62 196 PHE A C 1
ATOM 1498 O O . PHE A 1 196 ? 12.759 3.630 -26.150 1.00 90.62 196 PHE A O 1
ATOM 1505 N N . GLU A 1 197 ? 12.286 5.490 -24.964 1.00 89.69 197 GLU A N 1
ATOM 1506 C CA . GLU A 1 197 ? 12.007 6.409 -26.085 1.00 89.69 197 GLU A CA 1
ATOM 1507 C C . GLU A 1 197 ? 10.792 6.033 -26.963 1.00 89.69 197 GLU A C 1
ATOM 1509 O O . GLU A 1 197 ? 10.321 6.844 -27.760 1.00 89.69 197 GLU A O 1
ATOM 1514 N N . GLY A 1 198 ? 10.212 4.848 -26.760 1.00 94.50 198 GLY A N 1
ATOM 1515 C CA . GLY A 1 198 ? 9.025 4.365 -27.450 1.00 94.50 198 GLY A CA 1
ATOM 1516 C C . GLY A 1 198 ? 7.712 4.665 -26.727 1.00 94.50 198 GLY A C 1
ATOM 1517 O O . GLY A 1 198 ? 7.658 5.123 -25.583 1.00 94.50 198 GLY A O 1
ATOM 1518 N N . LYS A 1 199 ? 6.608 4.352 -27.409 1.00 97.12 199 LYS A N 1
ATOM 1519 C CA . LYS A 1 199 ? 5.243 4.465 -26.885 1.00 97.12 199 LYS A CA 1
ATOM 1520 C C . LYS A 1 199 ? 4.674 3.081 -26.602 1.00 97.12 199 LYS A C 1
ATOM 1522 O O . LYS A 1 199 ? 4.571 2.266 -27.514 1.00 97.12 199 LYS A O 1
ATOM 1527 N N . LEU A 1 200 ? 4.263 2.854 -25.359 1.00 97.88 200 LEU A N 1
ATOM 1528 C CA . LEU A 1 200 ? 3.525 1.675 -24.918 1.00 97.88 200 LEU A CA 1
ATOM 1529 C C . LEU A 1 200 ? 2.026 1.975 -24.880 1.00 97.88 200 LEU A C 1
ATOM 1531 O O . LEU A 1 200 ? 1.603 2.956 -24.264 1.00 97.88 200 LEU A O 1
ATOM 1535 N N . GLN A 1 201 ? 1.233 1.071 -25.441 1.00 98.06 201 GLN A N 1
ATOM 1536 C CA . GLN A 1 201 ? -0.198 0.951 -25.188 1.00 98.06 201 GLN A CA 1
ATOM 1537 C C . GLN A 1 201 ? -0.501 -0.480 -24.764 1.00 98.06 201 GLN A C 1
ATOM 1539 O O . GLN A 1 201 ? -0.159 -1.426 -25.468 1.00 98.06 201 GLN A O 1
ATOM 1544 N N . SER A 1 202 ? -1.117 -0.666 -23.602 1.00 98.06 202 SER A N 1
ATOM 1545 C CA . SER A 1 202 ? -1.392 -1.997 -23.068 1.00 98.06 202 SER A CA 1
ATOM 1546 C C . SER A 1 202 ? -2.754 -2.067 -22.398 1.00 98.06 202 SER A C 1
ATOM 1548 O O . SER A 1 202 ? -3.207 -1.120 -21.756 1.00 98.06 202 SER A O 1
ATOM 1550 N N . THR A 1 203 ? -3.427 -3.203 -22.549 1.00 98.00 203 THR A N 1
ATOM 1551 C CA . THR A 1 203 ? -4.693 -3.516 -21.890 1.00 98.00 203 THR A CA 1
ATOM 1552 C C . THR A 1 203 ? -4.698 -4.973 -21.449 1.00 98.00 203 THR A C 1
ATOM 1554 O O . THR A 1 203 ? -4.418 -5.861 -22.248 1.00 98.00 203 THR A O 1
ATOM 1557 N N . LEU A 1 204 ? -5.080 -5.223 -20.200 1.00 97.06 204 LEU A N 1
ATOM 1558 C CA . LEU A 1 204 ? -5.519 -6.527 -19.720 1.00 97.06 204 LEU A CA 1
ATOM 1559 C C . LEU A 1 204 ? -7.030 -6.476 -19.514 1.00 97.06 204 LEU A C 1
ATOM 1561 O O . LEU A 1 204 ? -7.523 -5.663 -18.729 1.00 97.06 204 LEU A O 1
ATOM 1565 N N . LYS A 1 205 ? -7.760 -7.360 -20.191 1.00 95.31 205 LYS A N 1
ATOM 1566 C CA . LYS A 1 205 ? -9.198 -7.538 -19.984 1.00 95.31 205 LYS A CA 1
ATOM 1567 C C . LYS A 1 205 ? -9.582 -8.990 -20.205 1.00 95.31 205 LYS A C 1
ATOM 1569 O O . LYS A 1 205 ? -9.152 -9.581 -21.188 1.00 95.31 205 LYS A O 1
ATOM 1574 N N . ASN A 1 206 ? -10.401 -9.557 -19.319 1.00 89.75 206 ASN A N 1
ATOM 1575 C CA . ASN A 1 206 ? -10.826 -10.963 -19.403 1.00 89.75 206 ASN A CA 1
ATOM 1576 C C . ASN A 1 206 ? -9.632 -11.925 -19.570 1.00 89.75 206 ASN A C 1
ATOM 1578 O O . ASN A 1 206 ? -9.656 -12.817 -20.414 1.00 89.75 206 ASN A O 1
ATOM 1582 N N . ASN A 1 207 ? -8.558 -11.682 -18.813 1.00 90.00 207 ASN A N 1
ATOM 1583 C CA . ASN A 1 207 ? -7.295 -12.428 -18.863 1.00 90.00 207 ASN A CA 1
ATOM 1584 C C . ASN A 1 207 ? -6.540 -12.366 -20.208 1.00 90.00 207 ASN A C 1
ATOM 1586 O O . ASN A 1 207 ? -5.534 -13.054 -20.368 1.00 90.00 207 ASN A O 1
ATOM 1590 N N . LEU A 1 208 ? -6.970 -11.529 -21.155 1.00 94.50 208 LEU A N 1
ATOM 1591 C CA . LEU A 1 208 ? -6.257 -11.267 -22.399 1.00 94.50 208 LEU A CA 1
ATOM 1592 C C . LEU A 1 208 ? -5.417 -9.998 -22.255 1.00 94.50 208 LEU A C 1
ATOM 1594 O O . LEU A 1 208 ? -5.964 -8.908 -22.072 1.00 94.50 208 LEU A O 1
ATOM 1598 N N . LEU A 1 209 ? -4.095 -10.154 -22.343 1.00 96.75 209 LEU A N 1
ATOM 1599 C CA . LEU A 1 209 ? -3.146 -9.048 -22.406 1.00 96.75 209 LEU A CA 1
ATOM 1600 C C . LEU A 1 209 ? -2.874 -8.696 -23.869 1.00 96.75 209 LEU A C 1
ATOM 1602 O O . LEU A 1 209 ? -2.339 -9.509 -24.619 1.00 96.75 209 LEU A O 1
ATOM 1606 N N . LEU A 1 210 ? -3.207 -7.469 -24.251 1.00 97.12 210 LEU A N 1
ATOM 1607 C CA . LEU A 1 210 ? -2.786 -6.850 -25.501 1.00 97.12 210 LEU A CA 1
ATOM 1608 C C . LEU A 1 210 ? -1.769 -5.765 -25.158 1.00 97.12 210 LEU A C 1
ATOM 1610 O O . LEU A 1 210 ? -2.029 -4.925 -24.295 1.00 97.12 210 LEU A O 1
ATOM 1614 N N . ALA A 1 211 ? -0.606 -5.793 -25.796 1.00 97.00 211 ALA A N 1
ATOM 1615 C CA . ALA A 1 211 ? 0.430 -4.789 -25.609 1.00 97.00 211 ALA A CA 1
ATOM 1616 C C . ALA A 1 211 ? 1.066 -4.459 -26.956 1.00 97.00 211 ALA A C 1
ATOM 1618 O O . ALA A 1 211 ? 1.473 -5.358 -27.689 1.00 97.00 211 ALA A O 1
ATOM 1619 N N . ASP A 1 212 ? 1.142 -3.171 -27.251 1.00 97.12 212 ASP A N 1
ATOM 1620 C CA . ASP A 1 212 ? 1.766 -2.618 -28.438 1.00 97.12 212 ASP A CA 1
ATOM 1621 C C . ASP A 1 212 ? 2.836 -1.613 -28.005 1.00 97.12 212 ASP A C 1
ATOM 1623 O O . ASP A 1 212 ? 2.569 -0.695 -27.223 1.00 97.12 212 ASP A O 1
ATOM 1627 N N . LEU A 1 213 ? 4.063 -1.832 -28.467 1.00 96.56 213 LEU A N 1
ATOM 1628 C CA . LEU A 1 213 ? 5.231 -1.040 -28.115 1.00 96.56 213 LEU A CA 1
ATOM 1629 C C . LEU A 1 213 ? 5.930 -0.615 -29.406 1.00 96.56 213 LEU A C 1
ATOM 1631 O O . LEU A 1 213 ? 6.564 -1.426 -30.076 1.00 96.56 213 LEU A O 1
ATOM 1635 N N . ASN A 1 214 ? 5.822 0.672 -29.730 1.00 95.06 214 ASN A N 1
ATOM 1636 C CA . ASN A 1 214 ? 6.284 1.226 -30.999 1.00 95.06 214 ASN A CA 1
ATOM 1637 C C . ASN A 1 214 ? 7.360 2.290 -30.805 1.00 95.06 214 ASN A C 1
ATOM 1639 O O . ASN A 1 214 ? 7.299 3.080 -29.863 1.00 95.06 214 ASN A O 1
ATOM 1643 N N . GLY A 1 215 ? 8.297 2.359 -31.754 1.00 89.81 215 GLY A N 1
ATOM 1644 C CA 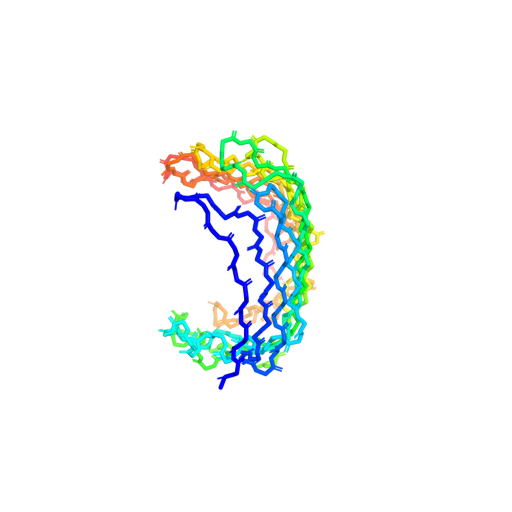. GLY A 1 215 ? 9.320 3.408 -31.795 1.00 89.81 215 GLY A CA 1
ATOM 1645 C C . GLY A 1 215 ? 10.366 3.305 -30.687 1.00 89.81 215 GLY A C 1
ATOM 1646 O O . GLY A 1 215 ? 10.902 4.326 -30.279 1.00 89.81 215 GLY A O 1
ATOM 1647 N N . VAL A 1 216 ? 10.618 2.097 -30.175 1.00 88.56 216 VAL A N 1
ATOM 1648 C CA . VAL A 1 216 ? 11.676 1.863 -29.186 1.00 88.56 216 VAL A CA 1
ATOM 1649 C C . VAL A 1 216 ? 13.032 2.080 -29.834 1.00 88.56 216 VAL A C 1
ATOM 1651 O O . VAL A 1 216 ? 13.319 1.491 -30.878 1.00 88.56 216 VAL A O 1
ATOM 1654 N N . ASP A 1 217 ? 13.876 2.848 -29.158 1.00 78.69 217 ASP A N 1
ATOM 1655 C CA . ASP A 1 217 ? 15.294 2.935 -29.461 1.00 78.69 217 ASP A CA 1
ATOM 1656 C C . ASP A 1 217 ? 16.086 2.282 -28.320 1.00 78.69 217 ASP A C 1
ATOM 1658 O O . ASP A 1 217 ? 15.961 2.655 -27.154 1.00 78.69 217 ASP A O 1
ATOM 1662 N N . LEU A 1 218 ? 16.848 1.239 -28.656 1.00 68.38 218 LEU A N 1
ATOM 1663 C CA . LEU A 1 218 ? 17.690 0.491 -27.714 1.00 68.38 218 LEU A CA 1
ATOM 1664 C C . LEU A 1 218 ? 19.187 0.768 -27.922 1.00 68.38 218 LEU A C 1
ATOM 1666 O O . LEU A 1 218 ? 20.003 0.039 -27.346 1.00 68.38 218 LEU A O 1
ATOM 1670 N N . SER A 1 219 ? 19.535 1.733 -28.783 1.00 63.09 219 SER A N 1
ATOM 1671 C CA . SER A 1 219 ? 20.925 2.079 -29.098 1.00 63.09 219 SER A CA 1
ATOM 1672 C C . SER A 1 219 ? 21.678 2.767 -27.956 1.00 63.09 219 SER A C 1
ATOM 1674 O O . SER A 1 219 ? 21.052 3.319 -27.020 1.00 63.09 219 SER A O 1
#

Foldseek 3Di:
DDKDKDFDDDDPFTQWIWIWDCAQNWIWTWTDRRFKIWIWIFFHWQQRVCVVVVHPRQWTWTKIKIWIWNGPPLQFTWTKMKIWTWGATDQVRVCVVLVWRQDGRWIKIKIKIWTDGRQKTWMWIWMDIPAKTFRTWTWIQRRVQRKTKIKTKMKGQFCQNVCRNVVHGDGDIWIKIKMWIDRPDTKMWIWIPQDQHWTWTWIADPNDIDIDTPDHDPD